Protein 5W7W (pdb70)

Foldseek 3Di:
DDFLQKWWAFPVHDDIQTDDAAKDFDWDDDRLPHDDPLTDSRQWIWHRDDNWIKIAGADPQFKWKAAQVGDATHTDDHGDIDTQDQNIWMARHRPGRIIGMHGDD/DDPFFKWWQWPVRDDIAGDDAAKDFDWDDDRLPHPDPLIDRRQWIWHDDDRWIKIAGADPQWKWKAAQPGDATHTDDHGDIDTADQNIWMASHRPDRIIGMHGD

B-factor: mean 17.72, std 8.3, range [7.43, 75.79]

Nearest PDB structures (foldseek):
  5w7x-assembly2_A  TM=9.895E-01  e=3.414E-18  Homo sapiens
  5e50-assembly2_B  TM=9.826E-01  e=3.601E-18  Homo sapiens
  1yjm-assembly2_B  TM=8.285E-01  e=3.889E-06  Mus musculus
  2brf-assembly1_A  TM=8.258E-01  e=7.774E-06  Homo sapiens
  6ccd-assembly1_A  TM=6.252E-01  e=4.651E-03  Mycobacterium tuberculosis H37Rv

Secondary structure (P-SEA, 3-state):
ccccbbbbbcccccbbbbbccccccccccccccccccccccccbbbbbcccbbbbbbcccbbbbbbcccccbbbbbcccbbbbbccccccccccccbbbbbbcc/cccccbbbbcccccbbbbbccccccccccccccccccccccccbbbbbcccbbbbbbcccbbbbbbcccccbbbbccccbbbbbcccbbbbcccccbbbbbbbcc

Solvent-accessible surface area: 11175 Å² total; per-residue (Å²): 136,141,67,14,16,12,33,0,49,19,109,131,45,50,120,139,25,62,5,25,66,30,109,33,78,4,5,93,24,138,80,24,59,4,130,21,119,127,0,15,88,160,0,0,22,1,29,11,51,65,62,15,1,25,0,45,1,59,65,128,55,52,0,19,37,26,38,46,159,95,112,125,25,83,89,26,152,90,93,46,36,26,30,3,75,76,20,2,3,0,0,1,27,86,112,94,40,19,9,92,0,43,74,52,152,104,78,109,63,17,9,38,0,62,16,124,132,65,29,121,142,22,82,19,59,119,32,112,32,62,3,5,68,22,137,88,26,61,4,113,28,165,137,0,20,98,144,0,0,24,2,28,18,52,51,22,22,1,26,0,40,2,45,65,127,52,57,0,23,43,29,24,72,137,90,110,114,17,65,102,24,147,89,92,51,30,27,31,4,86,72,31,1,4,0,0,1,22,86,102,60,65,22,7,64,1,52,61,89

Structure (mmCIF, N/CA/C/O backbone):
data_5W7W
#
_entry.id   5W7W
#
_cell.length_a   56.794
_cell.length_b   96.944
_cell.length_c   34.696
_cell.angle_alpha   90.00
_cell.angle_beta   90.00
_cell.angle_gamma   90.00
#
_symmetry.space_group_name_H-M   'P 21 21 2'
#
loop_
_entity.id
_entity.type
_entity.pdbx_description
1 polymer 'Aprataxin and PNK-like factor'
2 non-polymer 'FORMIC ACID'
3 non-polymer 'SODIUM ION'
4 water water
#
loop_
_atom_site.group_PDB
_atom_site.id
_atom_site.type_symbol
_atom_site.label_atom_id
_atom_site.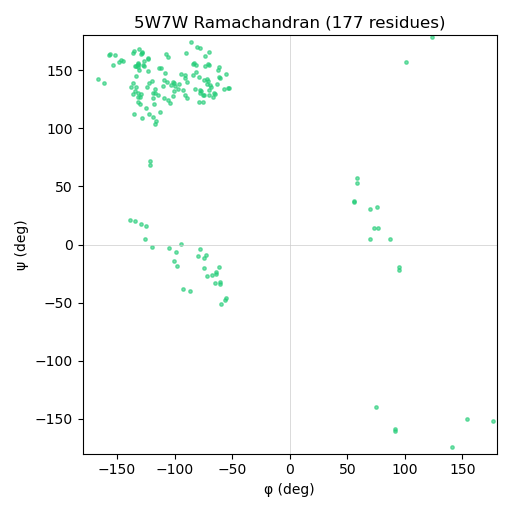label_alt_id
_atom_site.label_comp_id
_atom_site.label_asym_id
_atom_site.label_entity_id
_atom_site.label_seq_id
_atom_site.pdbx_PDB_ins_code
_atom_site.Cartn_x
_atom_site.Cartn_y
_atom_site.Cartn_z
_atom_site.occupancy
_atom_site.B_iso_or_equiv
_atom_site.auth_seq_id
_atom_site.auth_comp_id
_atom_site.auth_asym_id
_atom_site.auth_atom_id
_atom_site.pdbx_PDB_model_num
ATOM 1 N N . THR A 1 3 ? 7.867 107.604 82.184 1.00 43.14 0 THR T N 1
ATOM 2 C CA . THR A 1 3 ? 7.984 108.498 83.331 1.00 37.92 0 THR T CA 1
ATOM 3 C C . THR A 1 3 ? 6.609 109.013 83.755 1.00 24.40 0 THR T C 1
ATOM 4 O O . THR A 1 3 ? 5.582 108.572 83.231 1.00 24.65 0 THR T O 1
ATOM 7 N N . MET A 1 4 ? 6.579 109.943 84.704 1.00 20.45 1 MET T N 1
ATOM 8 C CA . MET A 1 4 ? 5.304 110.392 85.232 1.00 20.34 1 MET T CA 1
ATOM 9 C C . MET A 1 4 ? 4.707 111.501 84.372 1.00 22.86 1 MET T C 1
ATOM 10 O O . MET A 1 4 ? 5.314 111.990 83.415 1.00 20.69 1 MET T O 1
ATOM 24 N N . SER A 1 5 ? 3.487 111.885 84.723 1.00 19.22 2 SER T N 1
ATOM 25 C CA . SER A 1 5 ? 2.837 113.006 84.059 1.00 21.50 2 SER T CA 1
ATOM 26 C C . SER A 1 5 ? 3.597 114.290 84.341 1.00 20.97 2 SER T C 1
ATOM 27 O O . SER A 1 5 ? 3.910 114.606 85.492 1.00 19.99 2 SER T O 1
ATOM 35 N N . GLY A 1 6 ? 3.903 115.028 83.287 1.00 16.82 3 GLY T N 1
ATOM 36 C CA . GLY A 1 6 ? 4.456 116.355 83.410 1.00 17.02 3 GLY T CA 1
ATOM 37 C C . GLY A 1 6 ? 3.451 117.482 83.352 1.00 16.85 3 GLY T C 1
ATOM 38 O O . GLY A 1 6 ? 3.847 118.645 83.430 1.00 18.37 3 GLY T O 1
ATOM 42 N N . GLY A 1 7 ? 2.157 117.203 83.210 1.00 15.19 4 GLY T N 1
ATOM 43 C CA . GLY A 1 7 ? 1.180 118.271 83.235 1.00 15.15 4 GLY T CA 1
ATOM 44 C C . GLY A 1 7 ? 0.923 118.939 81.899 1.00 13.36 4 GLY T C 1
ATOM 45 O O . GLY A 1 7 ? 0.205 119.945 81.852 1.00 14.86 4 GLY T O 1
ATOM 49 N N . PHE A 1 8 ? 1.526 118.447 80.830 1.00 11.56 5 PHE T N 1
ATOM 50 C CA . PHE A 1 8 ? 1.339 118.997 79.497 1.00 11.38 5 PHE T CA 1
ATOM 51 C C . PHE A 1 8 ? 1.087 117.861 78.531 1.00 11.04 5 PHE T C 1
ATOM 52 O O . PHE A 1 8 ? 1.659 116.779 78.665 1.00 12.61 5 PHE T O 1
ATOM 69 N N . GLU A 1 9 ? 0.245 118.120 77.554 1.00 10.22 6 GLU T N 1
ATOM 70 C CA . GLU A 1 9 ? 0.049 117.220 76.431 1.00 10.08 6 GLU T CA 1
ATOM 71 C C . GLU A 1 9 ? 0.134 117.998 75.136 1.00 10.19 6 GLU T C 1
ATOM 72 O O . GLU A 1 9 ? -0.185 119.192 75.084 1.00 10.94 6 GLU T O 1
ATOM 84 N N . LEU A 1 10 ? 0.581 117.311 74.094 1.00 9.96 7 LEU T N 1
ATOM 85 C CA . LEU A 1 10 ? 0.651 117.850 72.745 1.00 10.70 7 LEU T CA 1
ATOM 86 C C . LEU A 1 10 ? -0.525 117.331 71.937 1.00 9.73 7 LEU T C 1
ATOM 87 O O . LEU A 1 10 ? -0.764 116.116 71.889 1.00 11.42 7 LEU T O 1
ATOM 103 N N . GLN A 1 11 ? -1.259 118.238 71.318 1.00 8.70 8 GLN T N 1
ATOM 104 C CA . GLN A 1 11 ? -2.438 117.886 70.537 1.00 9.32 8 GLN T CA 1
ATOM 105 C C . GLN A 1 11 ? -2.186 118.158 69.064 1.00 8.71 8 GLN T C 1
ATOM 106 O O . GLN A 1 11 ? -2.061 119.327 68.680 1.00 8.76 8 GLN T O 1
ATOM 120 N N . PRO A 1 12 ? -2.134 117.138 68.205 1.00 8.94 9 PRO T N 1
ATOM 121 C CA . PRO A 1 12 ? -1.856 117.397 66.789 1.00 8.75 9 PRO T CA 1
ATOM 122 C C . PRO A 1 12 ? -2.984 118.187 66.145 1.00 10.84 9 PRO T C 1
ATOM 123 O O . PRO A 1 12 ? -4.166 117.844 66.270 1.00 11.73 9 PRO T O 1
ATOM 134 N N . ARG A 1 13 ? -2.621 119.261 65.450 1.00 10.28 10 ARG T N 1
ATOM 135 C CA . ARG A 1 13 ? -3.625 120.125 64.847 1.00 10.67 10 ARG T CA 1
ATOM 136 C C . ARG A 1 13 ? -4.374 119.435 63.721 1.00 12.41 10 ARG T C 1
ATOM 137 O O . ARG A 1 13 ? -5.514 119.820 63.416 1.00 14.56 10 ARG T O 1
ATOM 158 N N . ASP A 1 14 ? -3.754 118.459 63.072 1.00 11.61 11 ASP T N 1
ATOM 159 C CA . ASP A 1 14 ? -4.405 117.699 62.009 1.00 11.22 11 ASP T CA 1
ATOM 160 C C . ASP A 1 14 ? -5.359 116.645 62.548 1.00 11.57 11 ASP T C 1
ATOM 161 O O . ASP A 1 14 ? -6.049 115.982 61.759 1.00 12.47 11 ASP T O 1
ATOM 170 N N . GLY A 1 15 ? -5.433 116.483 63.863 1.00 10.80 12 GLY T N 1
ATOM 171 C CA . GLY A 1 15 ? -6.234 115.460 64.492 1.00 10.30 12 GLY T CA 1
ATOM 172 C C . GLY A 1 15 ? -5.382 114.290 64.922 1.00 10.07 12 GLY T C 1
ATOM 173 O O . GLY A 1 15 ? -4.301 114.044 64.390 1.00 11.64 12 GLY T O 1
ATOM 177 N N . GLY A 1 16 ? -5.883 113.536 65.899 1.00 10.53 13 GLY T N 1
ATOM 178 C CA . GLY A 1 16 ? -5.248 112.321 66.339 1.00 11.82 13 GLY T CA 1
ATOM 179 C C . GLY A 1 16 ? -4.934 112.323 67.816 1.00 11.60 13 GLY T C 1
ATOM 180 O O . GLY A 1 16 ? -5.183 113.304 68.525 1.00 10.84 13 GLY T O 1
ATOM 184 N N . PRO A 1 17 ? -4.370 111.222 68.308 1.00 11.33 14 PRO T N 1
ATOM 185 C CA . PRO A 1 17 ? -4.138 111.105 69.750 1.00 12.55 14 PRO T CA 1
ATOM 186 C C . PRO A 1 17 ? -3.211 112.178 70.302 1.00 11.47 14 PRO T C 1
ATOM 187 O O . PRO A 1 17 ? -2.217 112.556 69.684 1.00 11.66 14 PRO T O 1
ATOM 198 N N . ARG A 1 18 ? -3.522 112.630 71.510 1.00 10.18 15 ARG T N 1
ATOM 199 C CA . ARG A 1 18 ? -2.634 113.533 72.222 1.00 9.66 15 ARG T CA 1
ATOM 200 C C . ARG A 1 18 ? -1.428 112.759 72.736 1.00 11.37 15 ARG T C 1
ATOM 201 O O . ARG A 1 18 ? -1.491 111.544 72.956 1.00 13.26 15 ARG T O 1
ATOM 222 N N . VAL A 1 19 ? -0.315 113.463 72.901 1.00 10.48 16 VAL T N 1
ATOM 223 C CA . VAL A 1 19 ? 0.935 112.867 73.368 1.00 11.32 16 VAL T CA 1
ATOM 224 C C . VAL A 1 19 ? 1.306 113.530 74.689 1.00 10.58 16 VAL T C 1
ATOM 225 O O . VAL A 1 19 ? 1.509 114.744 74.744 1.00 11.02 16 VAL T O 1
ATOM 238 N N . ALA A 1 20 ? 1.422 112.745 75.745 1.00 13.16 17 ALA T N 1
ATOM 239 C CA . ALA A 1 20 ? 1.766 113.292 77.044 1.00 11.82 17 ALA T CA 1
ATOM 240 C C . ALA A 1 20 ? 3.269 113.453 77.186 1.00 12.31 17 ALA T C 1
ATOM 241 O O . ALA A 1 20 ? 4.062 112.675 76.646 1.00 15.96 17 ALA T O 1
ATOM 248 N N . LEU A 1 21 ? 3.658 114.498 77.908 1.00 11.97 18 LEU T N 1
ATOM 249 C CA . LEU A 1 21 ? 5.059 114.769 78.204 1.00 12.70 18 LEU T CA 1
ATOM 250 C C . LEU A 1 21 ? 5.372 114.514 79.672 1.00 13.03 18 LEU T C 1
ATOM 251 O O . LEU A 1 21 ? 4.583 114.859 80.558 1.00 14.62 18 LEU T O 1
ATOM 267 N N . ALA A 1 22 ? 6.540 113.961 79.926 1.00 11.81 19 ALA T N 1
ATOM 268 C CA . ALA A 1 22 ? 7.041 113.760 81.279 1.00 13.15 19 ALA T CA 1
ATOM 269 C C . ALA A 1 22 ? 7.843 114.968 81.735 1.00 12.92 19 ALA T C 1
ATOM 270 O O . ALA A 1 22 ? 8.241 115.801 80.920 1.00 12.42 19 ALA T O 1
ATOM 277 N N . PRO A 1 23 ? 8.114 115.093 83.033 1.00 12.69 20 PRO T N 1
ATOM 278 C CA . PRO A 1 23 ? 9.003 116.164 83.496 1.00 11.47 20 PRO T CA 1
ATOM 279 C C . PRO A 1 23 ? 10.391 116.018 82.900 1.00 12.90 20 PRO T C 1
ATOM 280 O O . PRO A 1 23 ? 10.845 114.913 82.582 1.00 13.35 20 PRO T O 1
ATOM 291 N N . GLY A 1 24 ? 11.076 117.140 82.772 1.00 10.84 21 GLY T N 1
ATOM 292 C CA . GLY A 1 24 ? 12.435 117.153 82.269 1.00 11.11 21 GLY T CA 1
ATOM 293 C C . GLY A 1 24 ? 12.479 117.334 80.766 1.00 10.70 21 GLY T C 1
ATOM 294 O O . GLY A 1 24 ? 11.539 117.848 80.157 1.00 10.47 21 GLY T O 1
ATOM 298 N N . GLU A 1 25 ? 13.602 116.959 80.181 1.00 12.40 22 GLU T N 1
ATOM 299 C CA . GLU A 1 25 ? 13.828 117.126 78.754 1.00 11.84 22 GLU T CA 1
ATOM 300 C C . GLU A 1 25 ? 13.352 115.910 77.982 1.00 12.05 22 GLU T C 1
ATOM 301 O O . GLU A 1 25 ? 13.617 114.764 78.369 1.00 14.10 22 GLU T O 1
ATOM 313 N N . THR A 1 26 ? 12.733 116.169 76.835 1.00 11.09 23 THR T N 1
ATOM 314 C CA . THR A 1 26 ? 12.326 115.150 75.869 1.00 10.89 23 THR T CA 1
ATOM 315 C C . THR A 1 26 ? 12.794 115.606 74.497 1.00 11.86 23 THR T C 1
ATOM 316 O O . THR A 1 26 ? 12.418 116.689 74.049 1.00 10.67 23 THR T O 1
ATOM 327 N N . VAL A 1 27 ? 13.597 114.788 73.825 1.00 11.47 24 VAL T N 1
ATOM 328 C CA . VAL A 1 27 ? 14.001 115.067 72.452 1.00 11.59 24 VAL T CA 1
ATOM 329 C C . VAL A 1 27 ? 12.844 114.711 71.536 1.00 12.39 24 VAL T C 1
ATOM 330 O O . VAL A 1 27 ? 12.232 113.650 71.687 1.00 13.15 24 VAL T O 1
ATOM 343 N N . ILE A 1 28 ? 12.509 115.616 70.620 1.00 10.44 25 ILE T N 1
ATOM 344 C CA . ILE A 1 28 ? 11.452 115.361 69.654 1.00 10.67 25 ILE T CA 1
ATOM 345 C C . ILE A 1 28 ? 11.992 115.499 68.238 1.00 9.42 25 ILE T C 1
ATOM 346 O O . ILE A 1 28 ? 13.039 116.092 67.980 1.00 10.15 25 ILE T O 1
ATOM 362 N N . GLY A 1 29 ? 11.260 114.912 67.314 1.00 11.54 26 GLY T N 1
ATOM 363 C CA . GLY A 1 29 ? 11.652 114.810 65.932 1.00 11.35 26 GLY T CA 1
ATOM 364 C C . GLY A 1 29 ? 10.987 113.580 65.356 1.00 11.88 26 GLY T C 1
ATOM 365 O O . GLY A 1 29 ? 9.937 113.162 65.835 1.00 12.62 26 GLY T O 1
ATOM 369 N N A ARG A 1 30 ? 11.616 113.003 64.349 0.56 11.84 27 ARG T N 1
ATOM 370 N N B ARG A 1 30 ? 11.627 112.986 64.358 0.44 11.91 27 ARG T N 1
ATOM 371 C CA A ARG A 1 30 ? 11.067 111.763 63.826 0.56 11.86 27 ARG T CA 1
ATOM 372 C CA B ARG A 1 30 ? 11.087 111.756 63.787 0.44 11.64 27 ARG T CA 1
ATOM 373 C C A ARG A 1 30 ? 11.265 110.639 64.834 0.56 14.57 27 ARG T C 1
ATOM 374 C C B ARG A 1 30 ? 11.337 110.584 64.724 0.44 15.04 27 ARG T C 1
ATOM 375 O O A ARG A 1 30 ? 12.171 110.665 65.674 0.56 14.09 27 ARG T O 1
ATOM 376 O O B ARG A 1 30 ? 12.385 110.497 65.372 0.44 14.58 27 ARG T O 1
ATOM 417 N N . GLY A 1 31 ? 10.370 109.669 64.776 1.00 15.42 28 GLY T N 1
ATOM 418 C CA . GLY A 1 31 ? 10.419 108.551 65.683 1.00 15.40 28 GLY T CA 1
ATOM 419 C C . GLY A 1 31 ? 9.054 108.211 66.239 1.00 18.12 28 GLY T C 1
ATOM 420 O O . GLY A 1 31 ? 8.034 108.825 65.894 1.00 15.17 28 GLY T O 1
ATOM 425 N N . PRO A 1 32 ? 9.016 107.218 67.132 1.00 17.69 29 PRO T N 1
ATOM 426 C CA . PRO A 1 32 ? 7.723 106.695 67.599 1.00 18.71 29 PRO T CA 1
ATOM 427 C C . PRO A 1 32 ? 6.984 107.604 68.568 1.00 17.49 29 PRO T C 1
ATOM 428 O O . PRO A 1 32 ? 5.763 107.453 68.703 1.00 19.49 29 PRO T O 1
ATOM 439 N N . LEU A 1 33 ? 7.655 108.540 69.242 1.00 16.00 30 LEU T N 1
ATOM 440 C CA . LEU A 1 33 ? 6.962 109.356 70.234 1.00 15.22 30 LEU T CA 1
ATOM 441 C C . LEU A 1 33 ? 5.823 110.130 69.594 1.00 16.34 30 LEU T C 1
ATOM 442 O O . LEU A 1 33 ? 4.690 110.103 70.080 1.00 14.70 30 LEU T O 1
ATOM 458 N N . LEU A 1 34 ? 6.107 110.837 68.507 1.00 13.22 31 LEU T N 1
ATOM 459 C CA . LEU A 1 34 ? 5.097 111.601 67.797 1.00 11.79 31 LEU T CA 1
ATOM 460 C C . LEU A 1 34 ? 4.560 110.863 66.582 1.00 14.39 31 LEU T C 1
ATOM 461 O O . LEU A 1 34 ? 3.610 111.342 65.954 1.00 14.49 31 LEU T O 1
ATOM 477 N N . GLY A 1 35 ? 5.141 109.713 66.246 1.00 13.92 32 GLY T N 1
ATOM 478 C CA . GLY A 1 35 ? 4.677 108.954 65.101 1.00 16.80 32 GLY T CA 1
ATOM 479 C C . GLY A 1 35 ? 5.091 109.525 63.772 1.00 15.56 32 GLY T C 1
ATOM 480 O O . GLY A 1 35 ? 4.362 109.397 62.787 1.00 23.52 32 GLY T O 1
ATOM 484 N N . ILE A 1 36 ? 6.251 110.160 63.711 1.00 15.64 33 ILE T N 1
ATOM 485 C CA . ILE A 1 36 ? 6.716 110.838 62.514 1.00 14.37 33 ILE T CA 1
ATOM 486 C C . ILE A 1 36 ? 7.782 109.976 61.847 1.00 12.54 33 ILE T C 1
ATOM 487 O O . ILE A 1 36 ? 8.776 109.606 62.480 1.00 14.84 33 ILE T O 1
ATOM 503 N N A THR A 1 37 ? 7.578 109.678 60.566 0.23 16.57 34 THR T N 1
ATOM 504 N N B THR A 1 37 ? 7.573 109.633 60.577 0.77 16.34 34 THR T N 1
ATOM 505 C CA A THR A 1 37 ? 8.558 108.984 59.735 0.23 16.46 34 THR T CA 1
ATOM 506 C CA B THR A 1 37 ? 8.588 108.985 59.748 0.77 16.33 34 THR T CA 1
ATOM 507 C C A THR A 1 37 ? 8.707 109.840 58.484 0.23 17.41 34 THR T C 1
ATOM 508 C C B THR A 1 37 ? 8.686 109.877 58.523 0.77 17.36 34 THR T C 1
ATOM 509 O O A THR A 1 37 ? 7.876 109.769 57.574 0.23 19.71 34 THR T O 1
ATOM 510 O O B THR A 1 37 ? 7.788 109.883 57.677 0.77 18.34 34 THR T O 1
ATOM 531 N N . ASP A 1 38 ? 9.757 110.652 58.441 1.00 16.66 35 ASP T N 1
ATOM 532 C CA . ASP A 1 38 ? 9.831 111.721 57.455 1.00 15.35 35 ASP T CA 1
ATOM 533 C C . ASP A 1 38 ? 11.263 112.214 57.388 1.00 15.42 35 ASP T C 1
ATOM 534 O O . ASP A 1 38 ? 11.803 112.685 58.392 1.00 16.26 35 ASP T O 1
ATOM 544 N N . LYS A 1 39 ? 11.873 112.119 56.205 1.00 17.52 36 LYS T N 1
ATOM 545 C CA . LYS A 1 39 ? 13.244 112.559 56.022 1.00 17.28 36 LYS T CA 1
ATOM 546 C C . LYS A 1 39 ? 13.421 114.048 56.295 1.00 15.40 36 LYS T C 1
ATOM 547 O O . LYS A 1 39 ? 14.552 114.489 56.530 1.00 18.51 36 LYS T O 1
ATOM 554 N N . ARG A 1 40 ? 12.346 114.832 56.267 1.00 13.42 37 ARG T N 1
ATOM 555 C CA . ARG A 1 40 ? 12.435 116.273 56.470 1.00 12.75 37 ARG T CA 1
ATOM 556 C C . ARG A 1 40 ? 12.555 116.657 57.935 1.00 14.78 37 ARG T C 1
ATOM 557 O O . ARG A 1 40 ? 12.802 117.827 58.246 1.00 14.76 37 ARG T O 1
ATOM 578 N N . VAL A 1 41 ? 12.374 115.714 58.845 1.00 12.77 38 VAL T N 1
ATOM 579 C CA . VAL A 1 41 ? 12.411 115.980 60.274 1.00 11.59 38 VAL T CA 1
ATOM 580 C C . VAL A 1 41 ? 13.538 115.160 60.870 1.00 13.34 38 VAL T C 1
ATOM 581 O O . VAL A 1 41 ? 13.586 113.940 60.689 1.00 13.12 38 VAL T O 1
ATOM 594 N N . SER A 1 42 ? 14.438 115.825 61.587 1.00 13.04 39 SER T N 1
ATOM 595 C CA . SER A 1 42 ? 15.550 115.141 62.215 1.00 13.00 39 SER T CA 1
ATOM 596 C C . SER A 1 42 ? 15.058 114.280 63.375 1.00 11.68 39 SER T C 1
ATOM 597 O O . SER A 1 42 ? 14.039 114.570 64.005 1.00 10.86 39 SER T O 1
ATOM 605 N N . ARG A 1 43 ? 15.834 113.236 63.693 1.00 11.67 40 ARG T N 1
ATOM 606 C CA . ARG A 1 43 ? 15.621 112.519 64.940 1.00 12.48 40 ARG T CA 1
ATOM 607 C C . ARG A 1 43 ? 15.889 113.413 66.135 1.00 13.04 40 ARG T C 1
ATOM 608 O O . ARG A 1 43 ? 15.354 113.164 67.222 1.00 15.33 40 ARG T O 1
ATOM 618 N N . ARG A 1 44 ? 16.727 114.430 65.966 1.00 10.51 41 ARG T N 1
ATOM 619 C CA . ARG A 1 44 ? 17.072 115.378 67.027 1.00 12.00 41 ARG T CA 1
ATOM 620 C C . ARG A 1 44 ? 16.686 116.770 66.543 1.00 10.25 41 ARG T C 1
ATOM 621 O O . ARG A 1 44 ? 17.524 117.628 66.258 1.00 11.92 41 ARG T O 1
ATOM 642 N N . HIS A 1 45 ? 15.386 116.989 66.425 1.00 9.78 42 HIS T N 1
ATOM 643 C CA . HIS A 1 45 ? 14.877 118.228 65.845 1.00 9.29 42 HIS T CA 1
ATOM 644 C C . HIS A 1 45 ? 14.739 119.352 66.873 1.00 7.96 42 HIS T C 1
ATOM 645 O O . HIS A 1 45 ? 15.058 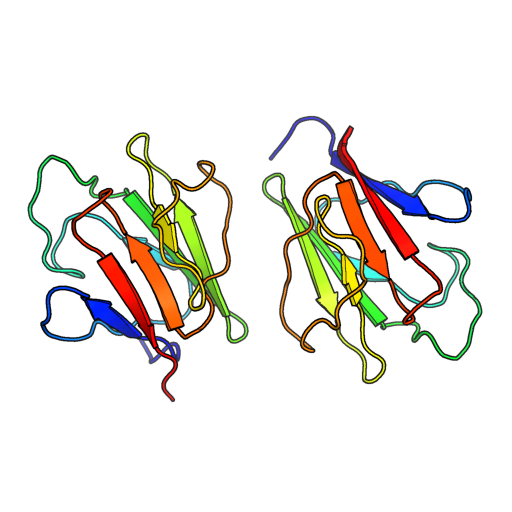120.517 66.589 1.00 9.99 42 HIS T O 1
ATOM 659 N N . ALA A 1 46 ? 14.282 119.007 68.074 1.00 9.24 43 ALA T N 1
ATOM 660 C CA . ALA A 1 46 ? 14.088 119.986 69.131 1.00 8.40 43 ALA T CA 1
ATOM 661 C C . ALA A 1 46 ? 14.124 119.273 70.469 1.00 8.73 43 ALA T C 1
ATOM 662 O O . ALA A 1 46 ? 14.003 118.051 70.539 1.00 9.69 43 ALA T O 1
ATOM 669 N N . ILE A 1 47 ? 14.309 120.054 71.526 1.00 9.39 44 ILE T N 1
ATOM 670 C CA . ILE A 1 47 ? 14.169 119.582 72.900 1.00 8.41 44 ILE T CA 1
ATOM 671 C C . ILE A 1 47 ? 12.981 120.298 73.522 1.00 8.77 44 ILE T C 1
ATOM 672 O O . ILE A 1 47 ? 12.897 121.529 73.467 1.00 9.52 44 ILE T O 1
ATOM 688 N N . LEU A 1 48 ? 12.066 119.537 74.110 1.00 8.76 45 LEU T N 1
ATOM 689 C CA . LEU A 1 48 ? 11.031 120.093 74.967 1.00 8.59 45 LEU T CA 1
ATOM 690 C C . LEU A 1 48 ? 11.451 119.878 76.406 1.00 9.43 45 LEU T C 1
ATOM 691 O O . LEU A 1 48 ? 11.985 118.816 76.743 1.00 12.34 45 LEU T O 1
ATOM 707 N N . GLU A 1 49 ? 11.235 120.875 77.257 1.00 8.70 46 GLU T N 1
ATOM 708 C CA . GLU A 1 49 ? 11.505 120.712 78.674 1.00 9.02 46 GLU T CA 1
ATOM 709 C C . GLU A 1 49 ? 10.299 121.144 79.485 1.00 8.61 46 GLU T C 1
ATOM 710 O O . GLU A 1 49 ? 9.802 122.260 79.312 1.00 9.80 46 GLU T O 1
ATOM 722 N N . VAL A 1 50 ? 9.875 120.266 80.399 1.00 9.19 47 VAL T N 1
ATOM 723 C CA . VAL A 1 50 ? 8.847 120.538 81.396 1.00 9.82 47 VAL T CA 1
ATOM 724 C C . VAL A 1 50 ? 9.554 120.748 82.731 1.00 9.63 47 VAL T C 1
ATOM 725 O O . VAL A 1 50 ? 10.270 119.856 83.214 1.00 9.86 47 VAL T O 1
ATOM 738 N N . ALA A 1 51 ? 9.348 121.914 83.335 1.00 9.09 48 ALA T N 1
ATOM 739 C CA . ALA A 1 51 ? 9.953 122.231 84.621 1.00 10.26 48 ALA T CA 1
ATOM 740 C C . ALA A 1 51 ? 9.195 123.384 85.240 1.00 10.31 48 ALA T C 1
ATOM 741 O O . ALA A 1 51 ? 8.827 124.340 84.556 1.00 9.60 48 ALA T O 1
ATOM 748 N N . GLY A 1 52 ? 8.960 123.293 86.542 1.00 11.19 49 GLY T N 1
ATOM 749 C CA . GLY A 1 52 ? 8.388 124.420 87.253 1.00 11.69 49 GLY T CA 1
ATOM 750 C C . GLY A 1 52 ? 7.078 124.903 86.672 1.00 11.77 49 GLY T C 1
ATOM 751 O O . GLY A 1 52 ? 6.814 126.112 86.653 1.00 12.33 49 GLY T O 1
ATOM 755 N N . GLY A 1 53 ? 6.244 123.991 86.187 1.00 10.45 50 GLY T N 1
ATOM 756 C CA . GLY A 1 53 ? 4.951 124.368 85.680 1.00 11.58 50 GLY T CA 1
ATOM 757 C C . GLY A 1 53 ? 4.956 125.009 84.317 1.00 9.75 50 GLY T C 1
ATOM 758 O O . GLY A 1 53 ? 3.941 125.575 83.913 1.00 12.32 50 GLY T O 1
ATOM 762 N N . GLN A 1 54 ? 6.068 124.914 83.590 1.00 9.20 51 GLN T N 1
ATOM 763 C CA . GLN A 1 54 ? 6.209 125.525 82.278 1.00 8.78 51 GLN T CA 1
ATOM 764 C C . GLN A 1 54 ? 6.818 124.545 81.300 1.00 8.44 51 GLN T C 1
ATOM 765 O O . GLN A 1 54 ? 7.540 123.616 81.673 1.00 9.03 51 GLN T O 1
ATOM 779 N N . LEU A 1 55 ? 6.496 124.779 80.031 1.00 8.25 52 LEU T N 1
ATOM 780 C CA . LEU A 1 55 ? 7.032 124.022 78.913 1.00 8.38 52 LEU T CA 1
ATOM 781 C C . LEU A 1 55 ? 7.797 124.978 78.009 1.00 8.38 52 LEU T C 1
ATOM 782 O O . LEU A 1 55 ? 7.270 126.036 77.662 1.00 8.81 52 LEU T O 1
ATOM 798 N N . ARG A 1 56 ? 9.030 124.616 77.638 1.00 8.15 53 ARG T N 1
ATOM 799 C CA . ARG A 1 56 ? 9.794 125.399 76.668 1.00 8.26 53 ARG T CA 1
ATOM 800 C C . ARG A 1 56 ? 10.383 124.475 75.616 1.00 8.10 53 ARG T C 1
ATOM 801 O O . ARG A 1 56 ? 10.582 123.279 75.848 1.00 9.12 53 ARG T O 1
ATOM 822 N N . ILE A 1 57 ? 10.639 125.048 74.439 1.00 8.40 54 ILE T N 1
ATOM 823 C CA . ILE A 1 57 ? 11.200 124.333 73.295 1.00 8.55 54 ILE T CA 1
ATOM 824 C C . ILE A 1 57 ? 12.498 125.006 72.877 1.00 8.34 54 ILE T C 1
ATOM 825 O O . ILE A 1 57 ? 12.594 126.235 72.841 1.00 9.03 54 ILE T O 1
ATOM 841 N N . LYS A 1 58 ? 13.494 124.185 72.551 1.00 8.11 55 LYS T N 1
ATOM 842 C CA . LYS A 1 58 ? 14.759 124.655 71.982 1.00 8.55 55 LYS T CA 1
ATOM 843 C C . LYS A 1 58 ? 14.966 123.970 70.640 1.00 9.48 55 LYS T C 1
ATOM 844 O O . LYS A 1 58 ? 15.147 122.736 70.603 1.00 9.56 55 LYS T O 1
ATOM 863 N N . PRO A 1 59 ? 14.921 124.697 69.523 1.00 8.69 56 PRO T N 1
ATOM 864 C CA . PRO A 1 59 ? 15.229 124.084 68.220 1.00 9.17 56 PRO T CA 1
ATOM 865 C C . PRO A 1 59 ? 16.712 123.755 68.142 1.00 7.95 56 PRO T C 1
ATOM 866 O O . PRO A 1 59 ? 17.553 124.618 68.408 1.00 9.17 56 PRO T O 1
ATOM 877 N N . ILE A 1 60 ? 17.043 122.508 67.782 1.00 8.91 57 ILE T N 1
ATOM 878 C CA . ILE A 1 60 ? 18.437 122.062 67.807 1.00 8.82 57 ILE T CA 1
ATOM 879 C C . ILE A 1 60 ? 18.923 121.499 66.469 1.00 10.20 57 ILE T C 1
ATOM 880 O O . ILE A 1 60 ? 19.985 120.882 66.415 1.00 10.26 57 ILE T O 1
ATOM 896 N N . HIS A 1 61 ? 18.212 121.759 65.380 1.00 9.06 58 HIS T N 1
ATOM 897 C CA . HIS A 1 61 ? 18.618 121.258 64.072 1.00 9.53 58 HIS T CA 1
ATOM 898 C C . HIS A 1 61 ? 18.654 122.401 63.073 1.00 10.18 58 HIS T C 1
ATOM 899 O O . HIS A 1 61 ? 18.120 123.484 63.299 1.00 10.07 58 HIS T O 1
ATOM 913 N N . THR A 1 62 ? 19.290 122.159 61.934 1.00 11.72 59 THR T N 1
ATOM 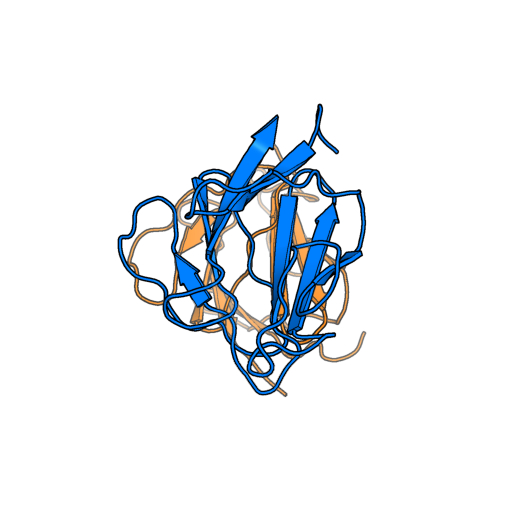914 C CA . THR A 1 62 ? 19.278 123.184 60.892 1.00 12.04 59 THR T CA 1
ATOM 915 C C . THR A 1 62 ? 17.876 123.435 60.340 1.00 10.39 59 THR T C 1
ATOM 916 O O . THR A 1 62 ? 17.549 124.576 60.003 1.00 11.85 59 THR T O 1
ATOM 927 N N . ASN A 1 63 ? 17.031 122.406 60.284 1.00 10.50 60 ASN T N 1
ATOM 928 C CA . ASN A 1 63 ? 15.639 122.614 59.912 1.00 12.32 60 ASN T CA 1
ATOM 929 C C . ASN A 1 63 ? 14.918 123.234 61.098 1.00 9.49 60 ASN T C 1
ATOM 930 O O . ASN A 1 63 ? 15.057 122.730 62.219 1.00 10.81 60 ASN T O 1
ATOM 941 N N . PRO A 1 64 ? 14.207 124.332 60.907 1.00 10.54 61 PRO T N 1
ATOM 942 C CA . PRO A 1 64 ? 13.712 125.114 62.045 1.00 10.18 61 PRO T CA 1
ATOM 943 C C . PRO A 1 64 ? 12.492 124.495 62.704 1.00 9.29 61 PRO T C 1
ATOM 944 O O . PRO A 1 64 ? 11.856 123.575 62.199 1.00 10.47 61 PRO T O 1
ATOM 955 N N . CYS A 1 65 ? 12.167 125.049 63.856 1.00 9.49 62 CYS T N 1
ATOM 956 C CA . CYS A 1 65 ? 10.861 124.884 64.472 1.00 9.01 62 CYS T CA 1
ATOM 957 C C . CYS A 1 65 ? 10.075 126.171 64.314 1.00 9.04 62 CYS T C 1
ATOM 958 O O . CYS A 1 65 ? 10.655 127.235 64.093 1.00 9.75 62 CYS T O 1
ATOM 966 N N . PHE A 1 66 ? 8.756 126.076 64.473 1.00 8.68 63 PHE T N 1
ATOM 967 C CA . PHE A 1 66 ? 7.871 127.216 64.302 1.00 8.79 63 PHE T CA 1
ATOM 968 C C . PHE A 1 66 ? 6.993 127.360 65.530 1.00 9.32 63 PHE T C 1
ATOM 969 O O . PHE A 1 66 ? 6.700 126.384 66.219 1.00 8.92 63 PHE T O 1
ATOM 986 N N . TYR A 1 67 ? 6.541 128.583 65.766 1.00 9.14 64 TYR T N 1
ATOM 987 C CA . TYR A 1 67 ? 5.776 128.952 66.943 1.00 9.48 64 TYR T CA 1
ATOM 988 C C . TYR A 1 67 ? 4.609 129.841 66.550 1.00 10.19 64 TYR T C 1
ATOM 989 O O . TYR A 1 67 ? 4.762 130.760 65.746 1.00 11.41 64 TYR T O 1
ATOM 1007 N N . GLN A 1 68 ? 3.457 129.608 67.171 1.00 9.32 65 GLN T N 1
ATOM 1008 C CA . GLN A 1 68 ? 2.274 130.447 67.006 1.00 9.82 65 GLN T CA 1
ATOM 1009 C C . GLN A 1 68 ? 1.667 130.698 68.379 1.00 10.28 65 GLN T C 1
ATOM 1010 O O . GLN A 1 68 ? 1.147 129.785 69.009 1.00 10.40 65 GLN T O 1
ATOM 1024 N N . SER A 1 69 ? 1.717 131.936 68.848 1.00 11.02 66 SER T N 1
ATOM 1025 C CA . SER A 1 69 ? 1.048 132.290 70.087 1.00 12.75 66 SER T CA 1
ATOM 1026 C C . SER A 1 69 ? -0.456 132.083 69.952 1.00 11.17 66 SER T C 1
ATOM 1027 O O . SER A 1 69 ? -1.035 132.223 68.871 1.00 13.22 66 SER T O 1
ATOM 1035 N N . SER A 1 70 ? -1.096 131.762 71.077 1.00 12.07 67 SER T N 1
ATOM 1036 C CA . SER A 1 70 ? -2.494 131.336 71.049 1.00 13.40 67 SER T CA 1
ATOM 1037 C C . SER A 1 70 ? -3.422 132.362 70.400 1.00 16.77 67 SER T C 1
ATOM 1038 O O . SER A 1 70 ? -4.386 131.980 69.736 1.00 18.12 67 SER T O 1
ATOM 1046 N N A GLU A 1 71 ? -3.157 133.659 70.571 0.49 15.34 68 GLU T N 1
ATOM 1047 N N B GLU A 1 71 ? -3.125 133.652 70.551 0.51 15.14 68 GLU T N 1
ATOM 1048 C CA A GLU A 1 71 ? -4.019 134.694 70.007 0.49 20.15 68 GLU T CA 1
ATOM 1049 C CA B GLU A 1 71 ? -3.978 134.717 70.043 0.51 20.34 68 GLU T CA 1
ATOM 1050 C C A GLU A 1 71 ? -3.418 135.341 68.767 0.49 19.21 68 GLU T C 1
ATOM 1051 C C B GLU A 1 71 ? -3.686 135.081 68.595 0.51 20.32 68 GLU T C 1
ATOM 1052 O O A GLU A 1 71 ? -3.723 136.501 68.460 0.49 19.40 68 GLU T O 1
ATOM 1053 O O B GLU A 1 71 ? -4.488 135.792 67.973 0.51 16.09 68 GLU T O 1
ATOM 1076 N N . LYS A 1 72 ? -2.566 134.617 68.049 1.00 15.76 69 LYS T N 1
ATOM 1077 C CA . LYS A 1 72 ? -2.102 135.010 66.726 1.00 15.79 69 LYS T CA 1
ATOM 1078 C C . LYS A 1 72 ? -2.476 133.925 65.720 1.00 15.94 69 LYS T C 1
ATOM 1079 O O . LYS A 1 72 ? -3.045 132.889 66.071 1.00 16.21 69 LYS T O 1
ATOM 1092 N N . SER A 1 73 ? -2.140 134.165 64.452 1.00 15.89 70 SE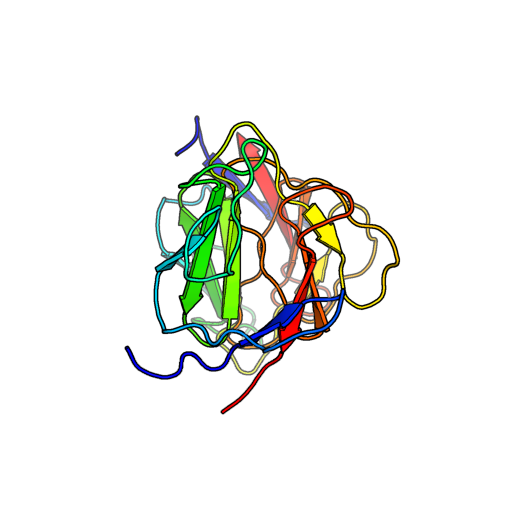R T N 1
ATOM 1093 C CA . SER A 1 73 ? -2.660 133.349 63.364 1.00 16.92 70 SER T CA 1
ATOM 1094 C C . SER A 1 73 ? -1.585 132.740 62.467 1.00 16.50 70 SER T C 1
ATOM 1095 O O . SER A 1 73 ? -1.934 132.118 61.456 1.00 22.18 70 SER T O 1
ATOM 1103 N N . GLN A 1 74 ? -0.304 132.900 62.787 1.00 14.34 71 GLN T N 1
ATOM 1104 C CA . GLN A 1 74 ? 0.770 132.581 61.850 1.00 15.02 71 GLN T CA 1
ATOM 1105 C C . GLN A 1 74 ? 1.869 131.832 62.588 1.00 13.48 71 GLN T C 1
ATOM 1106 O O . GLN A 1 74 ? 2.332 132.280 63.642 1.00 14.86 71 GLN T O 1
ATOM 1120 N N . LEU A 1 75 ? 2.293 130.698 62.037 1.00 13.68 72 LEU T N 1
ATOM 1121 C CA . LEU A 1 75 ? 3.477 129.998 62.534 1.00 12.56 72 LEU T CA 1
ATOM 1122 C C . LEU A 1 75 ? 4.736 130.745 62.086 1.00 12.92 72 LEU T C 1
ATOM 1123 O O . LEU A 1 75 ? 4.917 130.983 60.883 1.00 19.76 72 LEU T O 1
ATOM 1139 N N . LEU A 1 76 ? 5.574 131.161 63.034 1.00 11.82 73 LEU T N 1
ATOM 1140 C CA . LEU A 1 76 ? 6.794 131.934 62.780 1.00 14.17 73 LEU T CA 1
ATOM 1141 C C . LEU A 1 76 ? 7.996 131.052 63.059 1.00 11.02 73 LEU T C 1
ATOM 1142 O O . LEU A 1 76 ? 8.019 130.385 64.098 1.00 10.96 73 LEU T O 1
ATOM 1158 N N . PRO A 1 77 ? 9.036 131.048 62.226 1.00 9.05 74 PRO T N 1
ATOM 1159 C CA . PRO A 1 77 ? 10.212 130.240 62.563 1.00 9.20 74 PRO T CA 1
ATOM 1160 C C . PRO A 1 77 ? 10.940 130.815 63.768 1.00 9.95 74 PRO T C 1
ATOM 1161 O O . PRO A 1 77 ? 11.166 132.027 63.858 1.00 12.82 74 PRO T O 1
ATOM 1172 N N . LEU A 1 78 ? 11.318 129.940 64.685 1.00 9.83 75 LEU T N 1
ATOM 1173 C CA . LEU A 1 78 ? 12.018 130.319 65.902 1.00 10.10 75 LEU T CA 1
ATOM 1174 C C . LEU A 1 78 ? 13.512 130.517 65.671 1.00 10.21 75 LEU T C 1
ATOM 1175 O O . LEU A 1 78 ? 14.141 129.828 64.872 1.00 10.52 75 LEU T O 1
ATOM 1191 N N . LYS A 1 79 ? 14.091 131.430 66.438 1.00 10.21 76 LYS T N 1
ATOM 1192 C CA . LYS A 1 79 ? 15.537 131.613 66.412 1.00 12.10 76 LYS T CA 1
ATOM 1193 C C . LYS A 1 79 ? 16.216 130.309 66.872 1.00 10.95 76 LYS T C 1
ATOM 1194 O O . LYS A 1 79 ? 15.810 129.726 67.888 1.00 11.18 76 LYS T O 1
ATOM 1213 N N A PRO A 1 80 ? 17.224 129.815 66.157 0.60 10.20 77 PRO T N 1
ATOM 1214 N N B PRO A 1 80 ? 17.243 129.832 66.174 0.40 10.27 77 PRO T N 1
ATOM 1215 C CA A PRO A 1 80 ? 17.773 128.494 66.491 0.60 9.48 77 PRO T CA 1
ATOM 1216 C CA B PRO A 1 80 ? 17.783 128.503 66.490 0.40 9.44 77 PRO T CA 1
ATOM 1217 C C A PRO A 1 80 ? 18.518 128.443 67.821 0.60 10.17 77 PRO T C 1
ATOM 1218 C C B PRO A 1 80 ? 18.529 128.443 67.818 0.40 10.21 77 PRO T C 1
ATOM 1219 O O A PRO A 1 80 ? 19.199 129.387 68.232 0.60 9.30 77 PRO T O 1
ATOM 1220 O O B PRO A 1 80 ? 19.214 129.383 68.227 0.40 9.33 77 PRO T O 1
ATOM 1241 N N . ASN A 1 81 ? 18.400 127.299 68.486 1.00 8.85 78 ASN T N 1
ATOM 1242 C CA . ASN A 1 81 ? 19.225 126.934 69.632 1.00 9.04 78 ASN T CA 1
ATOM 1243 C C . ASN A 1 81 ? 19.014 127.812 70.847 1.00 9.19 78 ASN T C 1
ATOM 1244 O O . ASN A 1 81 ? 19.898 127.886 71.720 1.00 10.15 78 ASN T O 1
ATOM 1256 N N . LEU A 1 82 ? 17.870 128.472 70.914 1.00 8.85 79 LEU T N 1
ATOM 1257 C CA . LEU A 1 82 ? 17.423 129.246 72.062 1.00 9.22 79 LEU T CA 1
ATOM 1258 C C . LEU A 1 82 ? 16.069 128.712 72.504 1.00 9.25 79 LEU T C 1
ATOM 1259 O O . LEU A 1 82 ? 15.289 128.210 71.685 1.00 9.47 79 LEU T O 1
ATOM 1275 N N . TRP A 1 83 ? 15.793 128.812 73.799 1.00 8.52 80 TRP T N 1
ATOM 1276 C CA . TRP A 1 83 ? 14.513 128.379 74.341 1.00 8.99 80 TRP T CA 1
ATOM 1277 C C . TRP A 1 83 ? 13.414 129.409 74.098 1.00 9.21 80 TRP T C 1
ATOM 1278 O O . TRP A 1 83 ? 13.627 130.626 74.187 1.00 9.61 80 TRP T O 1
ATOM 1299 N N . CYS A 1 84 ? 12.219 128.887 73.857 1.00 8.64 81 CYS T N 1
ATOM 1300 C CA . CYS A 1 84 ? 10.985 129.652 73.767 1.00 8.94 81 CYS T CA 1
ATOM 1301 C C . CYS A 1 84 ? 9.931 128.971 74.629 1.00 8.09 81 CYS T C 1
ATOM 1302 O O . CYS A 1 84 ? 9.679 127.773 74.469 1.00 8.18 81 CYS T O 1
ATOM 1310 N N . TYR A 1 85 ? 9.306 129.722 75.525 1.00 8.07 82 TYR T N 1
ATOM 1311 C CA . TYR A 1 85 ? 8.204 129.189 76.318 1.00 8.73 82 TYR T CA 1
ATOM 1312 C C . TYR A 1 85 ? 6.957 128.985 75.471 1.00 9.47 82 TYR T C 1
ATOM 1313 O O . TYR A 1 85 ? 6.619 129.791 74.597 1.00 9.96 82 TYR T O 1
ATOM 1331 N N . LEU A 1 86 ? 6.271 127.883 75.747 1.00 9.59 83 LEU T N 1
ATOM 1332 C CA . LEU A 1 86 ? 5.028 127.514 75.077 1.00 9.92 83 LEU T CA 1
ATOM 1333 C C . LEU A 1 86 ? 3.941 127.513 76.137 1.00 9.66 83 LEU T C 1
ATOM 1334 O O . LEU A 1 86 ? 3.872 126.590 76.963 1.00 10.21 83 LEU T O 1
ATOM 1350 N N . ASN A 1 87 ? 3.097 128.520 76.102 1.00 10.13 84 ASN T N 1
ATOM 1351 C CA . ASN A 1 87 ? 2.000 128.598 77.050 1.00 11.26 84 ASN T CA 1
ATOM 1352 C C . ASN A 1 87 ? 0.851 127.709 76.582 1.00 10.47 84 ASN T C 1
ATOM 1353 O O . ASN A 1 87 ? 0.696 127.455 75.383 1.00 10.86 84 ASN T O 1
ATOM 1364 N N . PRO A 1 88 ? 0.019 127.241 77.504 1.00 12.15 85 PRO T N 1
ATOM 1365 C CA . PRO A 1 88 ? -1.155 126.479 77.087 1.00 11.20 85 PRO T CA 1
ATOM 1366 C C . PRO A 1 88 ? -1.964 127.275 76.073 1.00 12.26 85 PRO T C 1
ATOM 1367 O O . PRO A 1 88 ? -2.193 128.480 76.234 1.00 11.83 85 PRO T O 1
ATOM 1378 N N . GLY A 1 89 ? -2.372 126.597 74.999 1.00 9.95 86 GLY T N 1
ATOM 1379 C CA . GLY A 1 89 ? -3.047 127.207 73.886 1.00 11.31 86 GLY T CA 1
ATOM 1380 C C . GLY A 1 89 ? -2.153 127.615 72.732 1.00 10.78 86 GLY T C 1
ATOM 1381 O O . GLY A 1 89 ? -2.646 127.757 71.606 1.00 12.16 86 GLY T O 1
ATOM 1385 N N . ASP A 1 90 ? -0.858 127.813 72.980 1.00 9.47 87 ASP T N 1
ATOM 1386 C CA . ASP A 1 90 ? 0.082 128.099 71.912 1.00 9.66 87 ASP T CA 1
ATOM 1387 C C . ASP A 1 90 ? 0.276 126.839 71.064 1.00 8.76 87 ASP T C 1
ATOM 1388 O O . ASP A 1 90 ? -0.059 125.727 71.471 1.00 10.04 87 ASP T O 1
ATOM 1397 N N . SER A 1 91 ? 0.863 127.021 69.886 1.00 8.93 88 SER T N 1
ATOM 1398 C CA . SER A 1 91 ? 1.214 125.918 69.004 1.00 10.32 88 SER T CA 1
ATOM 1399 C C . SER A 1 91 ? 2.686 126.013 68.635 1.00 9.80 88 SER T C 1
ATOM 1400 O O . SER A 1 91 ? 3.265 127.097 68.608 1.00 9.80 88 SER T O 1
ATOM 1408 N N . PHE A 1 92 ? 3.274 124.862 68.325 1.00 8.57 89 PHE T N 1
ATOM 1409 C CA . PHE A 1 92 ? 4.571 124.829 67.662 1.00 9.34 89 PHE T CA 1
ATOM 1410 C C . PHE A 1 92 ? 4.494 123.787 66.559 1.00 8.56 89 PHE T C 1
ATOM 1411 O O . PHE A 1 92 ? 3.583 122.959 66.530 1.00 8.64 89 PHE T O 1
ATOM 1428 N N . SER A 1 93 ? 5.455 123.816 65.643 1.00 8.71 90 SER T N 1
ATOM 1429 C CA . SER A 1 93 ? 5.476 122.811 64.596 1.00 8.43 90 SER T CA 1
ATOM 1430 C C . SER A 1 93 ? 6.901 122.470 64.202 1.00 9.22 90 SER T C 1
ATOM 1431 O O . SER A 1 93 ? 7.845 123.246 64.399 1.00 8.81 90 SER T O 1
ATOM 1439 N N . LEU A 1 94 ? 7.030 121.287 63.613 1.00 7.90 91 LEU T N 1
ATOM 1440 C CA . LEU A 1 94 ? 8.327 120.801 63.166 1.00 9.11 91 LEU T CA 1
ATOM 1441 C C . LEU A 1 94 ? 8.568 121.031 61.679 1.00 10.67 91 LEU T C 1
ATOM 1442 O O . LEU A 1 94 ? 9.720 120.980 61.237 1.00 10.52 91 LEU T O 1
ATOM 1458 N N . LEU A 1 95 ? 7.523 121.270 60.895 1.00 8.90 92 LEU T N 1
ATOM 1459 C CA . LEU A 1 95 ? 7.628 121.803 59.540 1.00 9.71 92 LEU T CA 1
ATOM 1460 C C . LEU A 1 95 ? 6.696 123.003 59.479 1.00 8.82 92 LEU T C 1
ATOM 1461 O O . LEU A 1 95 ? 5.838 123.200 60.343 1.00 9.50 92 LEU T O 1
ATOM 1477 N N . VAL A 1 96 ? 6.843 123.832 58.451 1.00 8.95 93 VAL T N 1
ATOM 1478 C CA . VAL A 1 96 ? 6.095 125.084 58.434 1.00 10.45 93 VAL T CA 1
ATOM 1479 C C . VAL A 1 96 ? 4.597 124.833 58.450 1.00 10.43 93 VAL T C 1
ATOM 1480 O O . VAL A 1 96 ? 3.845 125.636 59.011 1.00 12.77 93 VAL T O 1
ATOM 1493 N N . ASP A 1 97 ? 4.142 123.751 57.820 1.00 10.50 94 ASP T N 1
ATOM 1494 C CA . ASP A 1 97 ? 2.720 123.502 57.604 1.00 11.26 94 ASP T CA 1
ATOM 1495 C C . ASP A 1 97 ? 2.328 122.070 57.931 1.00 13.88 94 ASP T C 1
ATOM 1496 O O . ASP A 1 97 ? 1.294 121.594 57.457 1.00 15.96 94 ASP T O 1
ATOM 1505 N N . LYS A 1 98 ? 3.132 121.370 58.722 1.00 10.92 95 LYS T N 1
ATOM 1506 C CA . LYS A 1 98 ? 2.877 119.974 59.038 1.00 10.10 95 LYS T CA 1
ATOM 1507 C C . LYS A 1 98 ? 3.514 119.675 60.388 1.00 8.64 95 LYS T C 1
ATOM 1508 O O . LYS A 1 98 ? 4.471 120.344 60.795 1.00 10.28 95 LYS T O 1
ATOM 1527 N N . TYR A 1 99 ? 2.985 118.667 61.083 1.00 9.31 96 TYR T N 1
ATOM 1528 C CA . TYR A 1 99 ? 3.466 118.307 62.413 1.00 9.09 96 TYR T CA 1
ATOM 1529 C C . TYR A 1 99 ? 3.353 119.491 63.381 1.00 9.49 96 TYR T C 1
ATOM 1530 O O . TYR A 1 99 ? 4.325 119.907 64.029 1.00 8.83 96 TYR T O 1
ATOM 1548 N N . ILE A 1 100 ? 2.149 120.043 63.443 1.00 8.89 97 ILE T N 1
ATOM 1549 C CA . ILE A 1 100 ? 1.778 121.178 64.275 1.00 8.45 97 ILE T CA 1
ATOM 1550 C C . ILE A 1 100 ? 1.072 120.620 65.504 1.00 8.89 97 ILE T C 1
ATOM 1551 O O . ILE A 1 100 ? 0.217 119.725 65.396 1.00 9.83 97 ILE T O 1
ATOM 1567 N N . PHE A 1 101 ? 1.408 121.151 66.677 1.00 8.55 98 PHE T N 1
ATOM 1568 C CA . PHE A 1 101 ? 0.838 120.714 67.942 1.00 8.76 98 PHE T CA 1
ATOM 1569 C C . PHE A 1 101 ? 0.428 121.898 68.787 1.00 9.12 98 PHE T C 1
ATOM 1570 O O . PHE A 1 101 ? 1.187 122.847 68.934 1.00 9.80 98 PHE T O 1
ATOM 1587 N N . ARG A 1 102 ? -0.762 121.812 69.369 1.00 8.92 99 ARG T N 1
ATOM 1588 C CA . ARG A 1 102 ? -1.221 122.745 70.378 1.00 8.89 99 ARG T CA 1
ATOM 1589 C C . ARG A 1 102 ? -0.833 122.211 71.749 1.00 8.13 99 ARG T C 1
ATOM 1590 O O . ARG A 1 102 ? -0.880 121.006 71.998 1.00 9.26 99 ARG T O 1
ATOM 1611 N N . ILE A 1 103 ? -0.468 123.116 72.639 1.00 9.29 100 ILE T N 1
ATOM 1612 C CA . ILE A 1 103 ? -0.114 122.773 74.014 1.00 8.96 100 ILE T CA 1
ATOM 1613 C C . ILE A 1 103 ? -1.360 122.804 74.886 1.00 9.54 100 ILE T C 1
ATOM 1614 O O . ILE A 1 103 ? -2.056 123.822 74.946 1.00 10.34 100 ILE T O 1
ATOM 1630 N N . LEU A 1 104 ? -1.609 121.715 75.591 1.00 9.03 101 LEU T N 1
ATOM 1631 C CA . LEU A 1 104 ? -2.673 121.650 76.579 1.00 9.44 101 LEU T CA 1
ATOM 1632 C C . LEU A 1 104 ? -2.092 121.381 77.962 1.00 9.81 101 LEU T C 1
ATOM 1633 O O . LEU A 1 104 ? -1.197 120.553 78.117 1.00 11.13 101 LEU T O 1
ATOM 1649 N N A SER A 1 105 ? -2.621 122.086 78.959 0.42 12.04 102 SER T N 1
ATOM 1650 N N B SER A 1 105 ? -2.610 122.079 78.969 0.58 11.96 102 SER T N 1
ATOM 1651 C CA A SER A 1 105 ? -2.323 121.808 80.356 0.42 13.29 102 SER T CA 1
ATOM 1652 C CA B SER A 1 105 ? -2.264 121.794 80.355 0.58 13.79 102 SER T CA 1
ATOM 1653 C C A SER A 1 105 ? -3.264 120.732 80.882 0.42 15.52 102 SER T C 1
ATOM 1654 C C B SER A 1 105 ? -3.250 120.802 80.959 0.58 15.20 102 SER T C 1
ATOM 1655 O O A SER A 1 105 ? -4.458 120.727 80.571 0.42 16.62 102 SER T O 1
ATOM 1656 O O B SER A 1 105 ? -4.467 120.939 80.790 0.58 21.14 102 SER T O 1
ATOM 1671 N N . ILE A 1 106 ? -2.710 119.807 81.661 1.00 16.65 103 ILE T N 1
ATOM 1672 C CA . ILE A 1 106 ? -3.486 118.746 82.307 1.00 22.14 103 ILE T CA 1
ATOM 1673 C C . ILE A 1 106 ? -3.034 118.619 83.758 1.00 25.82 103 ILE T C 1
ATOM 1674 O O . ILE A 1 106 ? -1.968 119.130 84.124 1.00 29.70 103 ILE T O 1
ATOM 1691 N N . PRO A 1 107 ? -3.785 117.921 84.615 1.00 37.51 104 PRO T N 1
ATOM 1692 C CA . PRO A 1 107 ? -3.171 117.451 85.863 1.00 41.43 104 PRO T CA 1
ATOM 1693 C C . PRO A 1 107 ? -2.112 116.375 85.597 1.00 27.23 104 PRO T C 1
ATOM 1704 N N . THR B 1 3 ? 26.802 128.924 75.257 1.00 16.61 0 THR A N 1
ATOM 1705 C CA . THR B 1 3 ? 27.081 130.235 75.830 1.00 15.96 0 THR A CA 1
ATOM 1706 C C . THR B 1 3 ? 27.092 131.292 74.750 1.00 16.13 0 THR A C 1
ATOM 1707 O O . THR B 1 3 ? 26.508 131.109 73.671 1.00 18.13 0 THR A O 1
ATOM 1708 N N . MET B 1 4 ? 27.755 132.404 75.058 1.00 18.43 1 MET A N 1
ATOM 1709 C CA . MET B 1 4 ? 27.790 133.578 74.200 1.00 18.20 1 MET A CA 1
ATOM 1710 C C . MET B 1 4 ? 29.099 134.313 74.457 1.00 16.23 1 MET A C 1
ATOM 1711 O O . MET B 1 4 ? 29.765 134.106 75.477 1.00 18.12 1 MET A O 1
ATOM 1725 N N . SER B 1 5 ? 29.457 135.193 73.525 1.00 18.09 2 SER A N 1
ATOM 1726 C CA . SER B 1 5 ? 30.504 136.167 73.785 1.00 19.45 2 SER A CA 1
ATOM 1727 C C . SER B 1 5 ? 29.928 137.287 74.641 1.00 20.84 2 SER A C 1
ATOM 1728 O O . SER B 1 5 ? 28.850 137.815 74.348 1.00 25.62 2 SER A O 1
ATOM 1736 N N . GLY B 1 6 ? 30.625 137.620 75.719 1.00 20.65 3 GLY A N 1
ATOM 1737 C CA . GLY B 1 6 ? 30.157 138.700 76.577 1.00 23.61 3 GLY A CA 1
ATOM 1738 C C . GLY B 1 6 ? 28.968 138.269 77.416 1.00 26.03 3 GLY A C 1
ATOM 1739 O O . GLY B 1 6 ? 28.912 137.150 77.938 1.00 23.37 3 GLY A O 1
ATOM 1743 N N . GLY B 1 7 ? 28.002 139.174 77.557 1.00 21.04 4 GLY A N 1
ATOM 1744 C CA . GLY B 1 7 ? 26.809 138.866 78.326 1.00 18.04 4 GLY A CA 1
ATOM 1745 C C . GLY B 1 7 ? 25.873 140.046 78.432 1.00 17.66 4 GLY A C 1
ATOM 1746 O O . GLY B 1 7 ? 25.854 140.910 77.555 1.00 20.02 4 GLY A O 1
ATOM 1750 N N . PHE B 1 8 ? 25.106 140.101 79.518 1.00 10.93 5 PHE A N 1
ATOM 1751 C CA . PHE B 1 8 ? 23.987 141.009 79.668 1.00 9.93 5 PHE A CA 1
ATOM 1752 C C . PHE B 1 8 ? 24.279 142.060 80.725 1.00 10.61 5 PHE A C 1
ATOM 1753 O O . PHE B 1 8 ? 25.000 141.817 81.692 1.00 10.25 5 PHE A O 1
ATOM 1770 N N . GLU B 1 9 ? 23.656 143.222 80.557 1.00 11.40 6 GLU A N 1
ATOM 1771 C CA . GLU B 1 9 ? 23.632 144.247 81.589 1.00 10.66 6 GLU A CA 1
ATOM 1772 C C . GLU B 1 9 ? 22.214 144.755 81.789 1.00 10.83 6 GLU A C 1
ATOM 1773 O O . GLU B 1 9 ? 21.383 144.738 80.865 1.00 12.69 6 GLU A O 1
ATOM 1785 N N . LEU B 1 10 ? 21.972 145.253 82.996 1.00 10.96 7 LEU A N 1
ATOM 1786 C CA . LEU B 1 10 ? 20.814 146.087 83.301 1.00 11.11 7 LEU A CA 1
ATOM 1787 C C . LEU B 1 10 ? 21.184 147.547 83.144 1.00 11.25 7 LEU A C 1
ATOM 1788 O O . LEU B 1 10 ? 22.213 147.984 83.670 1.00 12.89 7 LEU A O 1
ATOM 1804 N N . GLN B 1 11 ? 20.324 148.296 82.462 1.00 11.35 8 GLN A N 1
ATOM 1805 C CA . GLN B 1 11 ? 20.463 149.747 82.292 1.00 11.78 8 GLN A CA 1
ATOM 1806 C C . GLN B 1 11 ? 19.263 150.399 82.961 1.00 12.15 8 GLN A C 1
ATOM 1807 O O . GLN B 1 11 ? 18.145 150.352 82.419 1.00 11.82 8 GLN A O 1
ATOM 1821 N N . PRO B 1 12 ? 19.419 150.988 84.138 1.00 12.51 9 PRO A N 1
ATOM 1822 C CA . PRO B 1 12 ? 18.282 151.673 84.772 1.00 12.31 9 PRO A CA 1
ATOM 1823 C C . PRO B 1 12 ? 17.719 152.760 83.864 1.00 12.93 9 PRO A C 1
ATOM 1824 O O . PRO B 1 12 ? 18.457 153.580 83.313 1.00 13.49 9 PRO A O 1
ATOM 1835 N N . ARG B 1 13 ? 16.397 152.784 83.731 1.00 13.11 10 ARG A N 1
ATOM 1836 C CA . ARG B 1 13 ? 15.755 153.798 82.900 1.00 15.91 10 ARG A CA 1
ATOM 1837 C C . ARG B 1 13 ? 16.011 155.210 83.411 1.00 17.77 10 ARG A C 1
ATOM 1838 O O . ARG B 1 13 ? 16.008 156.157 82.609 1.00 23.74 10 ARG A O 1
ATOM 1859 N N A ASP B 1 14 ? 16.206 155.402 84.711 0.47 18.72 11 ASP A N 1
ATOM 1860 N N B ASP B 1 14 ? 16.293 155.358 84.716 0.53 18.12 11 ASP A N 1
ATOM 1861 C CA A ASP B 1 14 ? 16.457 156.767 85.164 0.47 26.74 11 ASP A CA 1
ATOM 1862 C CA B ASP B 1 14 ? 16.567 156.647 85.354 0.53 24.53 11 ASP A CA 1
ATOM 1863 C C A ASP B 1 14 ? 17.767 157.310 84.600 0.47 21.24 11 ASP A C 1
ATOM 1864 C C B ASP B 1 14 ? 18.005 157.131 85.154 0.53 25.32 11 ASP A C 1
ATOM 1865 O O A ASP B 1 14 ? 17.888 158.519 84.362 0.47 16.07 11 ASP A O 1
ATOM 1866 O O B ASP B 1 14 ? 18.419 158.101 85.810 0.53 19.03 11 ASP A O 1
ATOM 1883 N N A GLY B 1 15 ? 18.741 156.439 84.352 0.47 17.52 12 GLY A N 1
ATOM 1884 N N B GLY B 1 15 ? 18.764 156.487 84.268 0.53 16.51 12 GLY A N 1
ATOM 1885 C CA A GLY B 1 15 ? 20.070 156.851 83.935 0.47 18.38 12 GLY A CA 1
ATOM 1886 C CA B GLY B 1 15 ? 20.109 156.913 83.947 0.53 18.58 12 GLY A CA 1
ATOM 1887 C C A GLY B 1 15 ? 21.174 156.448 84.890 0.47 19.60 12 GLY A C 1
ATOM 1888 C C B GLY B 1 15 ? 21.196 156.465 84.903 0.53 19.79 12 GLY A C 1
ATOM 1889 O O A GLY B 1 15 ? 22.338 156.803 84.651 0.47 23.13 12 GLY A O 1
ATOM 1890 O O B GLY B 1 15 ? 22.366 156.799 84.673 0.53 23.00 12 GLY A O 1
ATOM 1897 N N . GLY B 1 16 ? 20.865 155.733 85.967 1.00 19.07 13 GLY A N 1
ATOM 1898 C CA . GLY B 1 16 ? 21.860 155.334 86.924 1.00 18.53 13 GLY A CA 1
ATOM 1899 C C . GLY B 1 16 ? 22.812 154.259 86.394 1.00 16.95 13 GLY A C 1
ATOM 1900 O O . GLY B 1 16 ? 22.749 153.842 85.231 1.00 18.48 13 GLY A O 1
ATOM 1904 N N . PRO B 1 17 ? 23.739 153.842 87.247 1.00 17.18 14 PRO A N 1
ATOM 1905 C CA . PRO B 1 17 ? 24.802 152.942 86.790 1.00 16.14 14 PRO A CA 1
ATOM 1906 C C . PRO B 1 17 ? 24.292 151.602 86.284 1.00 14.80 14 PRO A C 1
ATOM 1907 O O . PRO B 1 17 ? 23.344 151.018 86.813 1.00 14.23 14 PRO A O 1
ATOM 1918 N N A ARG B 1 18 ? 24.961 151.099 85.266 0.45 14.52 15 ARG A N 1
ATOM 1919 N N B ARG B 1 18 ? 24.967 151.109 85.253 0.55 14.62 15 ARG A N 1
ATOM 1920 C CA A ARG B 1 18 ? 24.602 149.795 84.751 0.45 12.61 15 ARG A CA 1
ATOM 1921 C CA B ARG B 1 18 ? 24.687 149.798 84.691 0.55 12.49 15 ARG A CA 1
ATOM 1922 C C A ARG B 1 18 ? 25.146 148.700 85.658 0.45 12.32 15 ARG A C 1
ATOM 1923 C C B ARG B 1 18 ? 25.166 148.699 85.644 0.55 12.17 15 ARG A C 1
ATOM 1924 O O A ARG B 1 18 ? 26.051 148.909 86.472 0.45 12.87 15 ARG A O 1
ATOM 1925 O O B ARG B 1 18 ? 26.047 148.906 86.486 0.55 12.72 15 ARG A O 1
ATOM 1966 N N . VAL B 1 19 ? 24.551 147.521 85.524 1.00 11.30 16 VAL A N 1
ATOM 1967 C CA . VAL B 1 19 ? 24.891 146.349 86.327 1.00 1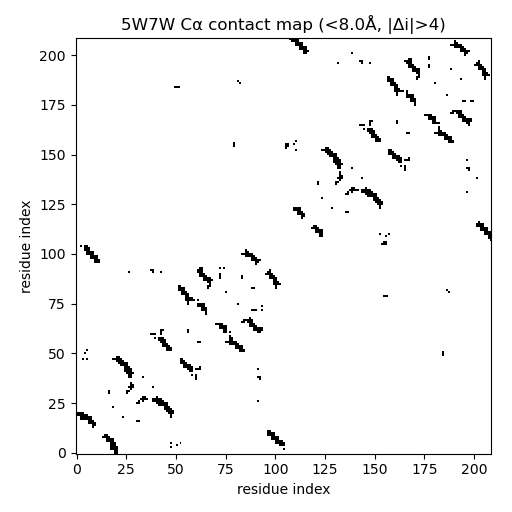2.28 16 VAL A CA 1
ATOM 1968 C C . VAL B 1 19 ? 25.146 145.180 85.384 1.00 11.80 16 VAL A C 1
ATOM 1969 O O . VAL B 1 19 ? 24.253 144.779 84.620 1.00 12.43 16 VAL A O 1
ATOM 1983 N N . ALA B 1 20 ? 26.344 144.615 85.448 1.00 11.31 17 ALA A N 1
ATOM 1984 C CA . ALA B 1 20 ? 26.677 143.445 84.649 1.00 12.07 17 ALA A CA 1
ATOM 1985 C C . ALA B 1 20 ? 26.157 142.202 85.357 1.00 11.39 17 ALA A C 1
ATOM 1986 O O . ALA B 1 20 ? 26.349 142.043 86.562 1.00 12.90 17 ALA A O 1
ATOM 1993 N N . LEU B 1 21 ? 25.499 141.320 84.612 1.00 11.60 18 LEU A N 1
ATOM 1994 C CA . LEU B 1 21 ? 24.895 140.124 85.194 1.00 9.43 18 LEU A CA 1
ATOM 1995 C C . LEU B 1 21 ? 25.816 138.928 85.041 1.00 11.22 18 LEU A C 1
ATOM 1996 O O . LEU B 1 21 ? 26.359 138.674 83.957 1.00 12.49 18 LEU A O 1
ATOM 2012 N N . ALA B 1 22 ? 25.971 138.189 86.130 1.00 12.33 19 ALA A N 1
ATOM 2013 C CA . ALA B 1 22 ? 26.796 137.001 86.140 1.00 13.84 19 ALA A CA 1
ATOM 2014 C C . ALA B 1 22 ? 26.033 135.787 85.617 1.00 14.25 19 ALA A C 1
ATOM 2015 O O . ALA B 1 22 ? 24.811 135.726 85.695 1.00 11.61 19 ALA A O 1
ATOM 2022 N N . PRO B 1 23 ? 26.741 134.780 85.116 1.00 13.12 20 PRO A N 1
ATOM 2023 C CA . PRO B 1 23 ? 26.096 133.499 84.818 1.00 12.98 20 PRO A CA 1
ATOM 2024 C C . PRO B 1 23 ? 25.385 132.945 86.042 1.00 11.59 20 PRO A C 1
ATOM 2025 O O . PRO B 1 23 ? 25.831 133.110 87.180 1.00 13.09 20 PRO A O 1
ATOM 2036 N N . GLY B 1 24 ? 24.279 132.250 85.797 1.00 10.27 21 GLY A N 1
ATOM 2037 C CA . GLY B 1 24 ? 23.526 131.644 86.877 1.00 12.02 21 GLY A CA 1
ATOM 2038 C C . GLY B 1 24 ? 22.449 132.570 87.400 1.00 11.07 21 GLY A C 1
ATOM 2039 O O . GLY B 1 24 ? 22.017 133.495 86.715 1.00 10.56 21 GLY A O 1
ATOM 2043 N N . GLU B 1 25 ? 22.010 132.318 88.625 1.00 11.58 22 GLU A N 1
ATOM 2044 C CA . GLU B 1 25 ? 20.898 133.047 89.221 1.00 11.83 22 GLU A CA 1
ATOM 2045 C C . GLU B 1 25 ? 21.395 134.191 90.090 1.00 11.45 22 GLU A C 1
ATOM 2046 O O . GLU B 1 25 ? 22.346 134.027 90.869 1.00 14.30 22 GLU A O 1
ATOM 2058 N N . THR B 1 26 ? 20.711 135.327 89.980 1.00 11.11 23 THR A N 1
ATOM 2059 C CA . THR B 1 26 ? 20.921 136.504 90.818 1.00 11.28 23 THR A CA 1
ATOM 2060 C C . THR B 1 26 ? 19.564 136.939 91.343 1.00 11.46 23 THR A C 1
ATOM 2061 O O . THR B 1 26 ? 18.659 137.257 90.556 1.00 11.48 23 THR A O 1
ATOM 2072 N N . VAL B 1 27 ? 19.414 136.966 92.658 1.00 11.35 24 VAL A N 1
ATOM 2073 C CA . VAL B 1 27 ? 18.212 137.501 93.286 1.00 12.05 24 VAL A CA 1
ATOM 2074 C C . VAL B 1 27 ? 18.292 139.015 93.255 1.00 11.75 24 VAL A C 1
ATOM 2075 O O . VAL B 1 27 ? 19.322 139.595 93.619 1.00 14.47 24 VAL A O 1
ATOM 2088 N N . ILE B 1 28 ? 17.212 139.658 92.841 1.00 11.35 25 ILE A N 1
ATOM 2089 C CA . ILE B 1 28 ? 17.148 141.110 92.778 1.00 12.37 25 ILE A CA 1
ATOM 2090 C C . ILE B 1 28 ? 15.972 141.617 93.607 1.00 12.46 25 ILE A C 1
ATOM 2091 O O . ILE B 1 28 ? 15.004 140.907 93.889 1.00 11.70 25 ILE A O 1
ATOM 2107 N N . GLY B 1 29 ? 16.067 142.882 93.971 1.00 14.56 26 GLY A N 1
ATOM 2108 C CA . GLY B 1 29 ? 15.078 143.570 94.778 1.00 14.12 26 GLY A CA 1
ATOM 2109 C C . GLY B 1 29 ? 15.743 144.716 95.518 1.00 14.40 26 GLY A C 1
ATOM 2110 O O . GLY B 1 29 ? 16.727 145.280 95.045 1.00 15.33 26 GLY A O 1
ATOM 2114 N N . ARG B 1 30 ? 15.183 145.001 96.689 1.00 16.05 27 ARG A N 1
ATOM 2115 C CA . ARG B 1 30 ? 15.719 146.020 97.580 1.00 16.43 27 ARG A CA 1
ATOM 2116 C C . ARG B 1 30 ? 17.116 145.623 98.031 1.00 19.53 27 ARG A C 1
ATOM 2117 O O . ARG B 1 30 ? 17.375 144.456 98.335 1.00 21.06 27 ARG A O 1
ATOM 2138 N N . GLY B 1 31 ? 18.026 146.591 98.057 1.00 18.32 28 GLY A N 1
ATOM 2139 C CA . GLY B 1 31 ? 19.370 146.323 98.500 1.00 21.01 28 GLY A CA 1
ATOM 2140 C C . GLY B 1 31 ? 20.423 147.047 97.698 1.00 20.88 28 GLY A C 1
ATOM 2141 O O . GLY B 1 31 ? 20.129 147.846 96.800 1.00 21.13 28 GLY A O 1
ATOM 2145 N N . PRO B 1 32 ? 21.689 146.738 97.992 1.00 22.28 29 PRO A N 1
ATOM 2146 C CA . PRO B 1 32 ? 22.787 147.497 97.379 1.00 23.86 29 PRO A CA 1
ATOM 2147 C C . PRO B 1 32 ? 23.008 147.212 95.901 1.00 19.89 29 PRO A C 1
ATOM 2148 O O . PRO B 1 32 ? 23.496 148.097 95.192 1.00 26.11 29 PRO A O 1
ATOM 2159 N N . LEU B 1 33 ? 22.666 146.020 95.406 1.00 22.23 30 LEU A N 1
ATOM 2160 C CA . LEU B 1 33 ? 22.994 145.682 94.023 1.00 18.24 30 LEU A CA 1
ATOM 2161 C C . LEU B 1 33 ? 22.419 146.711 93.062 1.00 20.62 30 LEU A C 1
ATOM 2162 O O . LEU B 1 33 ? 23.112 147.200 92.162 1.00 22.55 30 LEU A O 1
ATOM 2178 N N . LEU B 1 34 ? 21.149 147.056 93.245 1.00 17.34 31 LEU A N 1
ATOM 2179 C CA . LEU B 1 34 ? 20.464 148.004 92.383 1.00 18.19 31 LEU A CA 1
ATOM 2180 C C . LEU B 1 34 ? 20.274 149.366 93.034 1.00 17.97 31 LEU A C 1
ATOM 2181 O O . LEU B 1 34 ? 19.723 150.269 92.399 1.00 20.30 31 LEU A O 1
ATOM 2197 N N . GLY B 1 35 ? 20.683 149.523 94.292 1.00 20.67 32 GLY A N 1
ATOM 2198 C CA . GLY B 1 35 ? 20.530 150.787 94.989 1.00 19.94 32 GLY A CA 1
ATOM 2199 C C . GLY B 1 35 ? 19.102 151.148 95.329 1.00 23.55 32 GLY A C 1
ATOM 2200 O O . GLY B 1 35 ? 18.768 152.332 95.386 1.00 28.38 32 GLY A O 1
ATOM 2204 N N . ILE B 1 36 ? 18.246 150.161 95.561 1.00 19.84 33 ILE A N 1
ATOM 2205 C CA . ILE B 1 36 ? 16.830 150.389 95.823 1.00 17.86 33 ILE A CA 1
ATOM 2206 C C . ILE B 1 36 ? 16.618 150.302 97.320 1.00 17.77 33 ILE A C 1
ATOM 2207 O O . ILE B 1 36 ? 17.085 149.353 97.957 1.00 19.55 33 ILE A O 1
ATOM 2223 N N . THR B 1 37 ? 15.911 151.289 97.883 1.00 20.70 34 THR A N 1
ATOM 2224 C CA . THR B 1 37 ? 15.565 151.305 99.302 1.00 20.67 34 THR A CA 1
ATOM 2225 C C . THR B 1 37 ? 14.065 151.312 99.548 1.00 19.59 34 THR A C 1
ATOM 2226 O O . THR B 1 37 ? 13.637 151.287 100.709 1.00 27.36 34 THR A O 1
ATOM 2237 N N . ASP B 1 38 ? 13.261 151.343 98.498 1.00 18.43 35 ASP A N 1
ATOM 2238 C CA . ASP B 1 38 ? 11.816 151.439 98.627 1.00 20.68 35 ASP A CA 1
ATOM 2239 C C . ASP B 1 38 ? 11.262 150.170 99.259 1.00 19.61 35 ASP A C 1
ATOM 2240 O O . ASP B 1 38 ? 11.514 149.062 98.771 1.00 22.07 35 ASP A O 1
ATOM 2249 N N . LYS B 1 39 ? 10.489 150.328 100.334 1.00 18.49 36 LYS A N 1
ATOM 2250 C CA . LYS B 1 39 ? 9.962 149.180 101.051 1.00 22.82 36 LYS A CA 1
ATOM 2251 C C . LYS B 1 39 ? 8.857 148.461 100.292 1.00 23.19 36 LYS A C 1
ATOM 2252 O O . LYS B 1 39 ? 8.485 147.359 100.702 1.00 24.94 36 LYS A O 1
ATOM 2271 N N . ARG B 1 40 ? 8.358 149.025 99.185 1.00 18.84 37 ARG A N 1
ATOM 2272 C CA . ARG B 1 40 ? 7.415 148.299 98.338 1.00 24.66 37 ARG A CA 1
ATOM 2273 C C . ARG B 1 40 ? 8.096 147.220 97.509 1.00 23.06 37 ARG A C 1
ATOM 2274 O O . ARG B 1 40 ? 7.400 146.391 96.908 1.00 26.35 37 ARG A O 1
ATOM 2295 N N . VAL B 1 41 ? 9.426 147.218 97.459 1.00 19.45 38 VAL A N 1
ATOM 2296 C CA . VAL B 1 41 ? 10.205 146.220 96.734 1.00 18.78 38 VAL A CA 1
ATOM 2297 C C . VAL B 1 41 ? 10.822 145.279 97.762 1.00 19.71 38 VAL A C 1
ATOM 2298 O O . VAL B 1 41 ? 11.527 145.720 98.676 1.00 18.18 38 VAL A O 1
ATOM 2311 N N . SER B 1 42 ? 10.570 143.981 97.615 1.00 18.26 39 SER A N 1
ATOM 2312 C CA . SER B 1 42 ? 11.141 142.994 98.522 1.00 18.68 39 SER A CA 1
ATOM 2313 C C . SER B 1 42 ? 12.645 142.853 98.298 1.00 16.84 39 SER A C 1
ATOM 2314 O O . SER B 1 42 ? 13.163 143.129 97.220 1.00 14.96 39 SER A O 1
ATOM 2322 N N . ARG B 1 43 ? 13.361 142.406 99.331 1.00 15.15 40 ARG A N 1
ATOM 2323 C CA . ARG B 1 43 ? 14.734 141.973 99.116 1.00 15.84 40 ARG A CA 1
ATOM 2324 C C . ARG B 1 43 ? 14.795 140.758 98.196 1.00 12.36 40 ARG A C 1
ATOM 2325 O O . ARG B 1 43 ? 15.822 140.534 97.550 1.00 16.40 40 ARG A O 1
ATOM 2335 N N . ARG B 1 44 ? 13.718 139.988 98.122 1.00 13.33 41 ARG A N 1
ATOM 2336 C CA . ARG B 1 44 ? 13.620 138.807 97.260 1.00 12.27 41 ARG A CA 1
ATOM 2337 C C . ARG B 1 44 ? 12.447 139.023 96.321 1.00 11.10 41 ARG A C 1
ATOM 2338 O O . ARG B 1 44 ? 11.401 138.406 96.434 1.00 12.90 41 ARG A O 1
ATOM 2359 N N . HIS B 1 45 ? 12.639 139.934 95.369 1.00 11.19 42 HIS A N 1
ATOM 2360 C CA . HIS B 1 45 ? 11.545 140.356 94.504 1.00 10.40 42 HIS A CA 1
ATOM 2361 C C . HIS B 1 45 ? 11.478 139.537 93.224 1.00 10.11 42 HIS A C 1
ATOM 2362 O O . HIS B 1 45 ? 10.387 139.196 92.754 1.00 10.36 42 HIS A O 1
ATOM 2376 N N . ALA B 1 46 ? 12.639 139.198 92.672 1.00 10.02 43 ALA A N 1
ATOM 2377 C CA . ALA B 1 46 ? 12.693 138.432 91.438 1.00 10.19 43 ALA A CA 1
ATOM 2378 C C . ALA B 1 46 ? 14.025 137.710 91.371 1.00 9.64 43 ALA A C 1
ATOM 2379 O O . ALA B 1 46 ? 14.982 138.046 92.078 1.00 10.37 43 ALA A O 1
ATOM 2386 N N . ILE B 1 47 ? 14.094 136.727 90.481 1.00 10.15 44 ILE A N 1
ATOM 2387 C CA . ILE B 1 47 ? 15.341 136.049 90.150 1.00 8.90 44 ILE A CA 1
ATOM 2388 C C . ILE B 1 47 ? 15.642 136.307 88.685 1.00 9.41 44 ILE A C 1
ATOM 2389 O O . ILE B 1 47 ? 14.771 136.125 87.828 1.00 10.00 44 ILE A O 1
ATOM 2405 N N . LEU B 1 48 ? 16.866 136.731 88.398 1.00 9.54 45 LEU A N 1
ATOM 2406 C CA . LEU B 1 48 ? 17.386 136.767 87.038 1.00 9.59 45 LEU A CA 1
ATOM 2407 C C . LEU B 1 48 ? 18.302 135.579 86.833 1.00 10.09 45 LEU A C 1
ATOM 2408 O O . LEU B 1 48 ? 19.078 135.235 87.729 1.00 12.20 45 LEU A O 1
ATOM 2424 N N . GLU B 1 49 ? 18.231 134.955 85.659 1.00 9.45 46 GLU A N 1
ATOM 2425 C CA . GLU B 1 49 ? 19.131 133.858 85.339 1.00 8.94 46 GLU A CA 1
ATOM 2426 C C . GLU B 1 49 ? 19.725 134.067 83.969 1.00 8.99 46 GLU A C 1
ATOM 2427 O O . GLU B 1 49 ? 19.001 134.314 83.006 1.00 9.63 46 GLU A O 1
ATOM 2439 N N . VAL B 1 50 ? 21.051 133.952 83.896 1.00 10.30 47 VAL A N 1
ATOM 2440 C CA . VAL B 1 50 ? 21.793 133.978 82.645 1.00 9.83 47 VAL A CA 1
ATOM 2441 C C . VAL B 1 50 ? 22.329 132.576 82.377 1.00 10.87 47 VAL A C 1
ATOM 2442 O O . VAL B 1 50 ? 23.045 132.009 83.206 1.00 10.87 47 VAL A O 1
ATOM 2455 N N . ALA B 1 51 ? 22.026 132.042 81.198 1.00 10.08 48 ALA A N 1
ATOM 2456 C CA . ALA B 1 51 ? 22.482 130.714 80.814 1.00 10.58 48 ALA A CA 1
ATOM 2457 C C . ALA B 1 51 ? 22.255 130.558 79.321 1.00 10.69 48 ALA A C 1
ATOM 2458 O O . ALA B 1 51 ? 21.261 131.050 78.778 1.00 10.31 48 ALA A O 1
ATOM 2465 N N . GLY B 1 52 ? 23.194 129.895 78.655 1.00 11.04 49 GLY A N 1
ATOM 2466 C CA . GLY B 1 52 ? 23.001 129.538 77.252 1.00 12.32 49 GLY A CA 1
ATOM 2467 C C . GLY B 1 52 ? 22.696 130.724 76.362 1.00 10.84 49 GLY A C 1
ATOM 2468 O O . GLY B 1 52 ? 21.913 130.621 75.411 1.00 10.61 49 GLY A O 1
ATOM 2472 N N . GLY B 1 53 ? 23.322 131.863 76.628 1.00 11.10 50 GLY A N 1
ATOM 2473 C CA . GLY B 1 53 ? 23.094 133.022 75.798 1.00 11.15 50 GLY A CA 1
ATOM 2474 C C . GLY B 1 53 ? 21.746 133.700 75.969 1.00 9.85 50 GLY A C 1
ATOM 2475 O O . GLY B 1 53 ? 21.375 134.520 75.128 1.00 11.37 50 GLY A O 1
ATOM 2479 N N . GLN B 1 54 ? 21.012 133.381 77.039 1.00 9.52 51 GLN A N 1
ATOM 2480 C CA . GLN B 1 54 ? 19.716 133.983 77.305 1.00 8.81 51 GLN A CA 1
ATOM 2481 C C . GLN B 1 54 ? 19.622 134.450 78.744 1.00 8.66 51 GLN A C 1
ATOM 2482 O O . GLN B 1 54 ? 20.262 133.910 79.649 1.00 9.89 51 GLN A O 1
ATOM 2496 N N . LEU B 1 55 ? 18.790 135.463 78.923 1.00 9.10 52 LEU A N 1
ATOM 2497 C CA . LEU B 1 55 ? 18.435 136.014 80.222 1.00 8.42 52 LEU A CA 1
ATOM 2498 C C . LEU B 1 55 ? 16.940 135.816 80.444 1.00 8.07 52 LEU A C 1
ATOM 2499 O O . LEU B 1 55 ? 16.141 136.131 79.559 1.00 8.74 52 LEU A O 1
ATOM 2515 N N . ARG B 1 56 ? 16.568 135.345 81.629 1.00 8.29 53 ARG A N 1
ATOM 2516 C CA . ARG B 1 56 ? 15.165 135.237 82.004 1.00 8.94 53 ARG A CA 1
ATOM 2517 C C . ARG B 1 56 ? 14.971 135.777 83.411 1.00 8.13 53 ARG A C 1
ATOM 2518 O O . ARG B 1 56 ? 15.889 135.781 84.237 1.00 8.86 53 ARG A O 1
ATOM 2539 N N . ILE B 1 57 ? 13.754 136.243 83.672 1.00 7.97 54 ILE A N 1
ATOM 2540 C CA . ILE B 1 57 ? 13.339 136.746 84.981 1.00 9.28 54 ILE A CA 1
ATOM 2541 C C . ILE B 1 57 ? 12.182 135.912 85.504 1.00 8.93 54 ILE A C 1
ATOM 2542 O O . ILE B 1 57 ? 11.275 135.556 84.740 1.00 9.32 54 ILE A O 1
ATOM 2558 N N . LYS B 1 58 ? 12.187 135.642 86.810 1.00 8.66 55 LYS A N 1
ATOM 2559 C CA . LYS B 1 58 ? 11.071 134.991 87.486 1.00 9.41 55 LYS A CA 1
ATOM 2560 C C . LYS B 1 58 ? 10.622 135.875 88.646 1.00 10.00 55 LYS A C 1
ATOM 2561 O O . LYS B 1 58 ? 11.395 136.078 89.600 1.00 9.86 55 LYS A O 1
ATOM 2580 N N . PRO B 1 59 ? 9.387 136.377 88.651 1.00 9.87 56 PRO A N 1
ATOM 2581 C CA . PRO B 1 59 ? 8.882 137.095 89.835 1.00 10.81 56 PRO A CA 1
ATOM 2582 C C . PRO B 1 59 ? 8.662 136.122 90.985 1.00 10.34 56 PRO A C 1
ATOM 2583 O O . PRO B 1 59 ? 8.064 135.066 90.792 1.00 10.45 56 PRO A O 1
ATOM 2594 N N . ILE B 1 60 ? 9.134 136.482 92.184 1.00 10.24 57 ILE A N 1
ATOM 2595 C CA . ILE B 1 60 ? 9.042 135.570 93.329 1.00 10.51 57 ILE A CA 1
ATOM 2596 C C . ILE B 1 60 ? 8.442 136.190 94.585 1.00 10.94 57 ILE A C 1
ATOM 2597 O O . ILE B 1 60 ? 8.562 135.617 95.675 1.00 11.84 57 ILE A O 1
ATOM 2613 N N . HIS B 1 61 ? 7.747 137.315 94.453 1.00 11.10 58 HIS A N 1
ATOM 2614 C CA . HIS B 1 61 ? 7.145 137.979 95.596 1.00 13.25 58 HIS A CA 1
ATOM 2615 C C . HIS B 1 61 ? 5.678 138.282 95.325 1.00 12.38 58 HIS A C 1
ATOM 2616 O O . HIS B 1 61 ? 5.194 138.259 94.193 1.00 12.45 58 HIS A O 1
ATOM 2630 N N . THR B 1 62 ? 4.968 138.576 96.420 1.00 15.82 59 THR A N 1
ATOM 2631 C CA . THR B 1 62 ? 3.584 139.029 96.338 1.00 16.94 59 THR A CA 1
ATOM 2632 C C . THR B 1 62 ? 3.459 140.251 95.435 1.00 14.60 59 THR A C 1
ATOM 2633 O O . THR B 1 62 ? 2.565 140.325 94.581 1.00 14.80 59 THR A O 1
ATOM 2644 N N . ASN B 1 63 ? 4.342 141.204 95.610 1.00 14.58 60 ASN A N 1
ATOM 2645 C CA . ASN B 1 63 ? 4.355 142.398 94.767 1.00 14.37 60 ASN A CA 1
ATOM 2646 C C . ASN B 1 63 ? 4.916 142.041 93.396 1.00 12.10 60 ASN A C 1
ATOM 2647 O O . ASN B 1 63 ? 5.985 141.438 93.319 1.00 13.62 60 ASN A O 1
ATOM 2658 N N . PRO B 1 64 ? 4.231 142.377 92.310 1.00 12.30 61 PRO A N 1
ATOM 2659 C CA . PRO B 1 64 ? 4.575 141.802 91.010 1.00 12.52 61 PRO A CA 1
ATOM 2660 C C . PRO B 1 64 ? 5.762 142.484 90.340 1.00 12.43 61 PRO A C 1
ATOM 2661 O O . PRO B 1 64 ? 6.273 143.526 90.766 1.00 13.47 61 PRO A O 1
ATOM 2672 N N . CYS B 1 65 ? 6.206 141.840 89.265 1.00 11.65 62 CYS A N 1
ATOM 2673 C CA . CYS B 1 65 ? 7.100 142.448 88.296 1.00 10.54 62 CYS A CA 1
ATOM 2674 C C . CYS B 1 65 ? 6.326 142.746 87.020 1.00 10.45 62 CYS A C 1
ATOM 2675 O O . CYS B 1 65 ? 5.270 142.171 86.763 1.00 10.46 62 CYS A O 1
ATOM 2683 N N . PHE B 1 66 ? 6.910 143.592 86.179 1.00 10.48 63 PHE A N 1
ATOM 2684 C CA . PHE B 1 66 ? 6.301 144.005 84.924 1.00 10.41 63 PHE A CA 1
ATOM 2685 C C . PHE B 1 66 ? 7.316 143.875 83.796 1.00 9.84 63 PHE A C 1
ATOM 2686 O O . PHE B 1 66 ? 8.534 143.915 84.023 1.00 11.78 63 PHE A O 1
ATOM 2703 N N . TYR B 1 67 ? 6.803 143.736 82.571 1.00 10.88 64 TYR A N 1
ATOM 2704 C CA . TYR B 1 67 ? 7.621 143.458 81.391 1.00 9.58 64 TYR A CA 1
ATOM 2705 C C . TYR B 1 67 ? 7.156 144.305 80.213 1.00 13.06 64 TYR A C 1
ATOM 2706 O O . TYR B 1 67 ? 5.956 144.414 79.941 1.00 13.24 64 TYR A O 1
ATOM 2724 N N . GLN B 1 68 ? 8.117 144.883 79.499 1.00 11.60 65 GLN A N 1
ATOM 2725 C CA . GLN B 1 68 ? 7.846 145.662 78.296 1.00 12.82 65 GLN A CA 1
ATOM 2726 C C . GLN B 1 68 ? 8.736 145.128 77.181 1.00 13.00 65 GLN A C 1
ATOM 2727 O O . GLN B 1 68 ? 9.950 145.363 77.178 1.00 12.97 65 GLN A O 1
ATOM 2741 N N . SER B 1 69 ? 8.142 144.450 76.211 1.00 13.72 66 SER A N 1
ATOM 2742 C CA . SER B 1 69 ? 8.899 144.000 75.057 1.00 13.68 66 SER A CA 1
ATOM 2743 C C . SER B 1 69 ? 9.432 145.210 74.291 1.00 14.18 66 SER A C 1
ATOM 2744 O O . SER B 1 69 ? 8.827 146.288 74.288 1.00 14.79 66 SER A O 1
ATOM 2752 N N A SER B 1 70 ? 10.574 145.018 73.626 0.50 15.02 67 SER A N 1
ATOM 2753 N N B SER B 1 70 ? 10.575 145.017 73.630 0.50 14.99 67 SER A N 1
ATOM 2754 C CA A SER B 1 70 ? 11.272 146.124 72.977 0.50 18.29 67 SER A CA 1
ATOM 2755 C CA B SER B 1 70 ? 11.264 146.121 72.969 0.50 18.28 67 SER A CA 1
ATOM 2756 C C A SER B 1 70 ? 10.384 146.878 71.995 0.50 22.24 67 SER A C 1
ATOM 2757 C C B SER B 1 70 ? 10.333 146.893 72.046 0.50 22.35 67 SER A C 1
ATOM 2758 O O A SER B 1 70 ? 10.545 148.095 71.825 0.50 24.09 67 SER A O 1
ATOM 2759 O O B SER B 1 70 ? 10.404 148.128 71.969 0.50 24.96 67 SER A O 1
ATOM 2774 N N . GLU B 1 71 ? 9.459 146.183 71.336 1.00 17.09 68 GLU A N 1
ATOM 2775 C CA . GLU B 1 71 ? 8.579 146.808 70.351 1.00 23.89 68 GLU A CA 1
ATOM 2776 C C . GLU B 1 71 ? 7.321 147.423 70.952 1.00 24.61 68 GLU A C 1
ATOM 2777 O O . GLU B 1 71 ? 6.567 148.087 70.230 1.00 23.97 68 GLU A O 1
ATOM 2790 N N . LYS B 1 72 ? 7.073 147.235 72.238 1.00 20.18 69 LYS A N 1
ATOM 2791 C CA . LYS B 1 72 ? 5.876 147.751 72.885 1.00 17.29 69 LYS A CA 1
ATOM 2792 C C . LYS B 1 72 ? 6.192 149.003 73.693 1.00 16.25 69 LYS A C 1
ATOM 2793 O O . LYS B 1 72 ? 7.344 149.402 73.858 1.00 17.51 69 LYS A O 1
ATOM 2803 N N A SER B 1 73 ? 5.129 149.619 74.212 0.50 16.17 70 SER A N 1
ATOM 2804 N N B SER B 1 73 ? 5.140 149.633 74.204 0.50 16.19 70 SER A N 1
ATOM 2805 C CA A SER B 1 73 ? 5.219 150.902 74.896 0.50 16.68 70 SER A CA 1
ATOM 2806 C CA B SER B 1 73 ? 5.287 150.889 74.919 0.50 16.71 70 SER A CA 1
ATOM 2807 C C A SER B 1 73 ? 4.643 150.875 76.308 0.50 17.80 70 SER A C 1
ATOM 2808 C C B SER B 1 73 ? 4.786 150.845 76.356 0.50 17.77 70 SER A C 1
ATOM 2809 O O A SER B 1 73 ? 4.535 151.934 76.937 0.50 21.44 70 SER A O 1
ATOM 2810 O O B SER B 1 73 ? 4.907 151.855 77.058 0.50 19.68 70 SER A O 1
ATOM 2825 N N . GLN B 1 74 ? 4.265 149.707 76.822 1.00 16.48 71 GLN A N 1
ATOM 2826 C CA . GLN B 1 74 ? 3.610 149.592 78.117 1.00 17.67 71 GLN A CA 1
ATOM 2827 C C . GLN B 1 74 ? 4.216 148.438 78.913 1.00 13.44 71 GLN A C 1
ATOM 2828 O O . GLN B 1 74 ? 4.488 147.365 78.362 1.00 16.21 71 GLN A O 1
ATOM 2843 N N . LEU B 1 75 ? 4.402 148.653 80.213 1.00 13.11 72 LEU A N 1
ATOM 2844 C CA . LEU B 1 75 ? 4.807 147.593 81.134 1.00 13.04 72 LEU A CA 1
ATOM 2845 C C . LEU B 1 75 ? 3.607 146.723 81.504 1.00 14.64 72 LEU A C 1
ATOM 2846 O O . LEU B 1 75 ? 2.597 147.223 82.014 1.00 16.79 72 LEU A O 1
ATOM 2862 N N . LEU B 1 76 ? 3.702 145.423 81.243 1.00 14.30 73 LEU A N 1
ATOM 2863 C CA . LEU B 1 76 ? 2.610 144.500 81.529 1.00 13.13 73 LEU A CA 1
ATOM 2864 C C . LEU B 1 76 ? 2.942 143.596 82.711 1.00 13.41 73 LEU A C 1
ATOM 2865 O O . LEU B 1 76 ? 4.107 143.223 82.916 1.00 13.18 73 LEU A O 1
ATOM 2872 N N . PRO B 1 77 ? 1.955 143.196 83.504 1.00 12.53 74 PRO A N 1
ATOM 2873 C CA . PRO B 1 77 ? 2.255 142.356 84.670 1.00 13.76 74 PRO A CA 1
ATOM 2874 C C . PRO B 1 77 ? 2.708 140.966 84.261 1.00 13.77 74 PRO A C 1
ATOM 2875 O O . PRO B 1 77 ? 2.150 140.353 83.354 1.00 16.94 74 PRO A O 1
ATOM 2886 N N . LEU B 1 78 ? 3.745 140.482 84.939 1.00 11.49 75 LEU A N 1
ATOM 2887 C CA . LEU B 1 78 ? 4.230 139.120 84.753 1.00 10.59 75 LEU A CA 1
ATOM 2888 C C . LEU B 1 78 ? 3.548 138.182 85.732 1.00 12.64 75 LEU A C 1
ATOM 2889 O O . LEU B 1 78 ? 3.271 138.548 86.874 1.00 13.30 75 LEU A O 1
ATOM 2905 N N . LYS B 1 79 ? 3.310 136.952 85.290 1.00 12.40 76 LYS A N 1
ATOM 2906 C CA . LYS B 1 79 ? 2.692 135.983 86.186 1.00 15.37 76 LYS A CA 1
ATOM 2907 C C . LYS B 1 79 ? 3.682 135.539 87.262 1.00 13.61 76 LYS A C 1
ATOM 2908 O O . LYS B 1 79 ? 4.861 135.290 86.976 1.00 13.19 76 LYS A O 1
ATOM 2927 N N . PRO B 1 80 ? 3.244 135.411 88.506 1.00 12.41 77 PRO A N 1
ATOM 2928 C CA . PRO B 1 80 ? 4.153 134.981 89.569 1.00 12.57 77 PRO A CA 1
ATOM 2929 C C . PRO B 1 80 ? 4.715 133.587 89.313 1.00 11.59 77 PRO A C 1
ATOM 2930 O O . PRO B 1 80 ? 4.036 132.710 88.785 1.00 11.95 77 PRO A O 1
ATOM 2941 N N . ASN B 1 81 ? 5.974 133.395 89.690 1.00 10.18 78 ASN A N 1
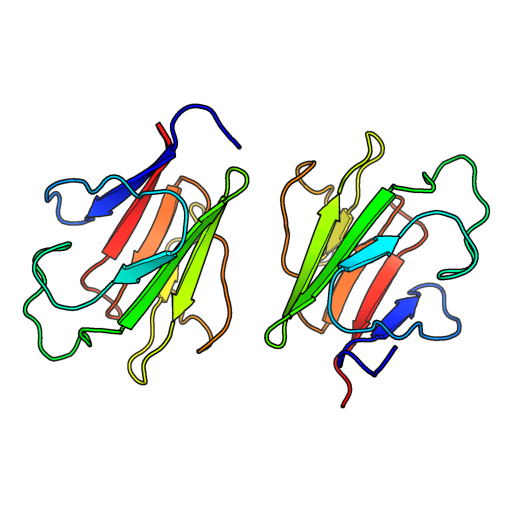ATOM 2942 C CA . ASN B 1 81 ? 6.671 132.116 89.678 1.00 9.55 78 ASN A CA 1
ATOM 2943 C C . ASN B 1 81 ? 6.979 131.578 88.294 1.00 10.42 78 ASN A C 1
ATOM 2944 O O . ASN B 1 81 ? 7.490 130.452 88.197 1.00 13.15 78 ASN A O 1
ATOM 2955 N N . LEU B 1 82 ? 6.707 132.309 87.229 1.00 9.24 79 LEU A N 1
ATOM 2956 C CA . LEU B 1 82 ? 7.005 131.844 85.885 1.00 10.46 79 LEU A CA 1
ATOM 2957 C C . LEU B 1 82 ? 8.192 132.611 85.337 1.00 10.20 79 LEU A C 1
ATOM 2958 O O . LEU B 1 82 ? 8.337 133.821 85.558 1.00 11.19 79 LEU A O 1
ATOM 2974 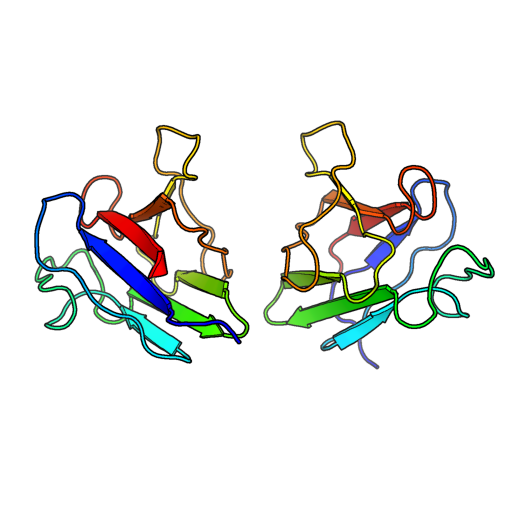N N . TRP B 1 83 ? 9.055 131.896 84.643 1.00 8.55 80 TRP A N 1
ATOM 2975 C CA . TRP B 1 83 ? 10.152 132.536 83.935 1.00 8.65 80 TRP A CA 1
ATOM 2976 C C . TRP B 1 83 ? 9.631 133.221 82.686 1.00 8.38 80 TRP A C 1
ATOM 2977 O O . TRP B 1 83 ? 8.760 132.695 81.981 1.00 9.57 80 TRP A O 1
ATOM 2998 N N . CYS B 1 84 ? 10.198 134.390 82.398 1.00 8.87 81 CYS A N 1
ATOM 2999 C CA . CYS B 1 84 ? 9.968 135.135 81.170 1.00 9.77 81 CYS A CA 1
ATOM 3000 C C . CYS B 1 84 ? 11.324 135.524 80.582 1.00 8.14 81 CYS A C 1
ATOM 3001 O O . CYS B 1 84 ? 12.140 136.142 81.267 1.00 9.31 81 CYS A O 1
ATOM 3009 N N . TYR B 1 85 ? 11.555 135.196 79.311 1.00 8.41 82 TYR A N 1
ATOM 3010 C CA . TYR B 1 85 ? 12.793 135.595 78.644 1.00 8.23 82 TYR A CA 1
ATOM 3011 C C . TYR B 1 85 ? 12.811 137.090 78.362 1.00 9.98 82 TYR A C 1
ATOM 3012 O O . TYR B 1 85 ? 11.788 137.707 78.067 1.00 10.66 82 TYR A O 1
ATOM 3030 N N . LEU B 1 86 ? 13.994 137.678 78.506 1.00 9.62 83 LEU A N 1
ATOM 3031 C CA . LEU B 1 86 ? 14.243 139.097 78.287 1.00 9.94 83 LEU A CA 1
ATOM 3032 C C . LEU B 1 86 ? 15.257 139.220 77.164 1.00 10.32 83 LEU A C 1
ATOM 3033 O O . LEU B 1 86 ? 16.428 138.869 77.338 1.00 11.49 83 LEU A O 1
ATOM 3049 N N . ASN B 1 87 ? 14.806 139.687 76.024 1.00 12.14 84 ASN A N 1
ATOM 3050 C CA . ASN B 1 87 ? 15.713 139.933 74.927 1.00 13.19 84 ASN A CA 1
ATOM 3051 C C . ASN B 1 87 ? 16.357 141.305 75.069 1.00 13.11 84 ASN A C 1
ATOM 3052 O O . ASN B 1 87 ? 15.808 142.204 75.708 1.00 12.65 84 ASN A O 1
ATOM 3063 N N . PRO B 1 88 ? 17.537 141.500 74.481 1.00 15.33 85 PRO A N 1
ATOM 3064 C CA . PRO B 1 88 ? 18.128 142.839 74.485 1.00 15.31 85 PRO A CA 1
ATOM 3065 C C . PRO B 1 88 ? 17.134 143.859 73.955 1.00 12.97 85 PRO A C 1
ATOM 3066 O O . PRO B 1 88 ? 16.467 143.632 72.945 1.00 16.17 85 PRO A O 1
ATOM 3077 N N . GLY B 1 89 ? 17.028 144.977 74.646 1.00 13.12 86 GLY A N 1
ATOM 3078 C CA . GLY B 1 89 ? 16.075 145.995 74.303 1.00 15.35 86 GLY A CA 1
ATOM 3079 C C . GLY B 1 89 ? 14.762 145.920 75.051 1.00 13.89 86 GLY A C 1
ATOM 3080 O O . GLY B 1 89 ? 14.035 146.908 75.083 1.00 15.17 86 GLY A O 1
ATOM 3084 N N . ASP B 1 90 ? 14.434 144.770 75.639 1.00 12.21 87 ASP A N 1
ATOM 3085 C CA . ASP B 1 90 ? 13.264 144.678 76.495 1.00 11.69 87 ASP A CA 1
ATOM 3086 C C . ASP B 1 90 ? 13.549 145.380 77.813 1.00 13.02 87 ASP A C 1
ATOM 3087 O O . ASP B 1 90 ? 14.701 145.598 78.183 1.00 12.48 87 ASP A O 1
ATOM 3096 N N . SER B 1 91 ? 12.488 145.700 78.549 1.00 12.15 88 SER A N 1
ATOM 3097 C CA . SER B 1 91 ? 12.600 146.226 79.900 1.00 10.44 88 SER A CA 1
ATOM 3098 C C . SER B 1 91 ? 11.757 145.392 80.853 1.00 11.20 88 SER A C 1
ATOM 3099 O O . SER B 1 91 ? 10.797 144.732 80.457 1.00 11.17 88 SER A O 1
ATOM 3107 N N . PHE B 1 92 ? 12.110 145.456 82.127 1.00 10.17 89 PHE A N 1
ATOM 3108 C CA . PHE B 1 92 ? 11.261 144.966 83.199 1.00 10.25 89 PHE A CA 1
ATOM 3109 C C . PHE B 1 92 ? 11.271 146.001 84.310 1.00 10.60 89 PHE A C 1
ATOM 3110 O O . PHE B 1 92 ? 12.124 146.899 84.352 1.00 10.78 89 PHE A O 1
ATOM 3127 N N . SER B 1 93 ? 10.341 145.862 85.244 1.00 10.43 90 SER A N 1
ATOM 3128 C CA . SER B 1 93 ? 10.310 146.770 86.376 1.00 11.32 90 SER A CA 1
ATOM 3129 C C . SER B 1 93 ? 9.857 146.051 87.634 1.00 9.93 90 SER A C 1
ATOM 3130 O O . SER B 1 93 ? 9.164 145.032 87.584 1.00 10.64 90 SER A O 1
ATOM 3138 N N . LEU B 1 94 ? 10.227 146.623 88.766 1.00 10.72 91 LEU A N 1
ATOM 3139 C CA . LEU B 1 94 ? 9.890 146.058 90.067 1.00 10.96 91 LEU A CA 1
ATOM 3140 C C . LEU B 1 94 ? 8.710 146.750 90.732 1.00 13.21 91 LEU A C 1
ATOM 3141 O O . LEU B 1 94 ? 8.178 146.214 91.717 1.00 13.25 91 LEU A O 1
ATOM 3157 N N . LEU B 1 95 ? 8.308 147.922 90.236 1.00 11.66 92 LEU A N 1
ATOM 3158 C CA . LEU B 1 95 ? 7.025 148.545 90.524 1.00 12.99 92 LEU A CA 1
ATOM 3159 C C . LEU B 1 95 ? 6.419 148.951 89.194 1.00 13.76 92 LEU A C 1
ATOM 3160 O O . LEU B 1 95 ? 7.087 148.946 88.162 1.00 13.14 92 LEU A O 1
ATOM 3176 N N . VAL B 1 96 ? 5.142 149.325 89.204 1.00 12.62 93 VAL A N 1
ATOM 3177 C CA . VAL B 1 96 ? 4.449 149.526 87.933 1.00 14.77 93 VAL A CA 1
ATOM 3178 C C . VAL B 1 96 ? 5.101 150.620 87.093 1.00 14.46 93 VAL A C 1
ATOM 3179 O O . VAL B 1 96 ? 5.081 150.555 85.859 1.00 16.47 93 VAL A O 1
ATOM 3192 N N . ASP B 1 97 ? 5.670 151.641 87.736 1.00 13.95 94 ASP A N 1
ATOM 3193 C CA . ASP B 1 97 ? 6.194 152.799 87.019 1.00 17.86 94 ASP A CA 1
ATOM 3194 C C . ASP B 1 97 ? 7.520 153.281 87.591 1.00 19.66 94 ASP A C 1
ATOM 3195 O O . ASP B 1 97 ? 7.899 154.436 87.367 1.00 19.89 94 ASP A O 1
ATOM 3204 N N . LYS B 1 98 ? 8.233 152.419 88.307 1.00 15.37 95 LYS A N 1
ATOM 3205 C CA . LYS B 1 98 ? 9.472 152.771 88.977 1.00 16.85 95 LYS A CA 1
ATOM 3206 C C . LYS B 1 98 ? 10.349 151.536 88.982 1.00 11.64 95 LYS A C 1
ATOM 3207 O O . LYS B 1 98 ? 9.861 150.404 88.904 1.00 13.15 95 LYS A O 1
ATOM 3217 N N . TYR B 1 99 ? 11.654 151.768 89.102 1.00 11.83 96 TYR A N 1
ATOM 3218 C CA . TYR B 1 99 ? 12.649 150.707 89.148 1.00 11.57 96 TYR A CA 1
ATOM 3219 C C . TYR B 1 99 ? 12.555 149.871 87.877 1.00 12.30 96 TYR A C 1
ATOM 3220 O O . TYR B 1 99 ? 12.353 148.657 87.894 1.00 12.41 96 TYR A O 1
ATOM 3238 N N . ILE B 1 100 ? 12.710 150.575 86.761 1.00 11.67 97 ILE A N 1
ATOM 3239 C CA . ILE B 1 100 ? 12.606 150.019 85.419 1.00 10.75 97 ILE A CA 1
ATOM 3240 C C . ILE B 1 100 ? 14.018 149.846 84.872 1.00 11.41 97 ILE A C 1
ATOM 3241 O O . ILE B 1 100 ? 14.858 150.743 85.014 1.00 11.84 97 ILE A O 1
ATOM 3257 N N . PHE B 1 101 ? 14.280 148.719 84.213 1.00 10.63 98 PHE A N 1
ATOM 3258 C CA . PHE B 1 101 ? 15.603 148.391 83.696 1.00 11.07 98 PHE A CA 1
ATOM 3259 C C . PHE B 1 101 ? 15.480 147.885 82.272 1.00 12.06 98 PHE A C 1
ATOM 3260 O O . PHE B 1 101 ? 14.675 146.989 81.997 1.00 12.99 98 PHE A O 1
ATOM 3277 N N . ARG B 1 102 ? 16.304 148.417 81.377 1.00 11.35 99 ARG A N 1
ATOM 3278 C CA . ARG B 1 102 ? 16.415 147.904 80.025 1.00 11.49 99 ARG A CA 1
ATOM 3279 C C . ARG B 1 102 ? 17.569 146.909 79.945 1.00 11.02 99 ARG A C 1
ATOM 3280 O O . ARG B 1 102 ? 18.585 147.053 80.628 1.00 12.18 99 ARG A O 1
ATOM 3293 N N . ILE B 1 103 ? 17.413 145.907 79.107 1.00 10.57 100 ILE A N 1
ATOM 3294 C CA . ILE B 1 103 ? 18.431 144.878 78.933 1.00 11.20 100 ILE A CA 1
ATOM 3295 C C . ILE B 1 103 ? 19.381 145.275 77.813 1.00 11.97 100 ILE A C 1
ATOM 3296 O O . ILE B 1 103 ? 18.947 145.543 76.684 1.00 13.34 100 ILE A O 1
ATOM 3312 N N . LEU B 1 104 ? 20.672 145.237 78.107 1.00 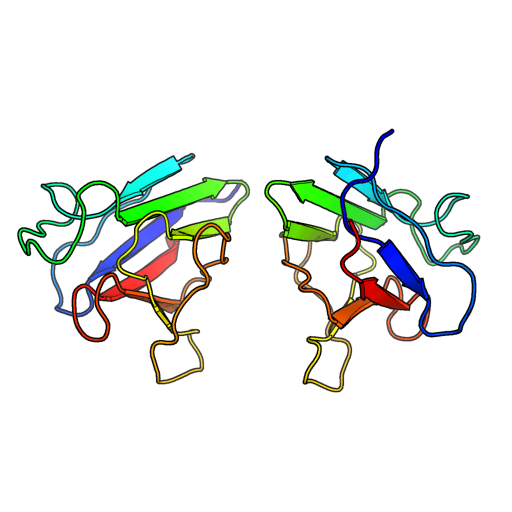12.23 101 LEU A N 1
ATOM 3313 C CA . LEU B 1 104 ? 21.719 145.424 77.112 1.00 12.78 101 LEU A CA 1
ATOM 3314 C C . LEU B 1 104 ? 22.493 144.127 76.948 1.00 13.52 101 LEU A C 1
ATOM 3315 O O . LEU B 1 104 ? 22.619 143.338 77.884 1.00 13.84 101 LEU A O 1
ATOM 3331 N N . SER B 1 105 ? 23.046 143.909 75.761 1.00 17.94 102 SER A N 1
ATOM 3332 C CA . SER B 1 105 ? 23.973 142.807 75.559 1.00 19.18 102 SER A CA 1
ATOM 3333 C C . SER B 1 105 ? 25.280 143.365 75.023 1.00 29.84 102 SER A C 1
ATOM 3334 O O . SER B 1 105 ? 25.273 144.214 74.126 1.00 29.36 102 SER A O 1
ATOM 3342 N N . ILE B 1 106 ? 26.389 142.889 75.580 1.00 28.12 103 ILE A N 1
ATOM 3343 C CA . ILE B 1 106 ? 27.716 143.399 75.263 1.00 42.55 103 ILE A CA 1
ATOM 3344 C C . ILE B 1 106 ? 28.504 142.272 74.636 1.00 28.80 103 ILE A C 1
ATOM 3345 O O . ILE B 1 106 ? 28.590 141.202 75.232 1.00 25.43 103 ILE A O 1
#

CATH classification: 2.60.200.20

Radius of gyration: 18.65 Å; Cα contacts (8 Å, |Δi|>4): 550; chains: 2; bounding box: 37×50×45 Å

Sequence (209 aa):
TMSGGFELQPRDGGPRVALAPGETVIGRRGPLLGITTDKRVSRRHAILEVAGGQLRIKPIHTNPCFYQSSEEKSQLLPLKPPNLWCYLNPGDSFSLLVDKYIFRILSSIPTMSGGFELQPRDDGGGPRRVALAPGETVIGRGPLLGITDKRVSRRHAILEVAGGQLRIKPIHTNPCFYQSSSEKSSQLLPLKPNLWCYLNPGDSFSLLVDKYIFRILSI

InterPro domains:
  IPR008984 SMAD/FHA domain superfamily [SSF49879] (5-105)
  IPR019406 Aprataxin and PNK-like factor, PBZ domain [PF10283] (376-401)
  IPR019406 Aprataxin and PNK-like factor, PBZ domain [PF10283] (418-442)
  IPR039253 Aprataxin and PNK-like factor [PTHR21315] (1-511)
  IPR041388 PNK, FHA domain [PF17913] (17-64)

GO terms:
  GO:0090734 site of DNA damage (C, IDA)
  GO:0006281 DNA repair (P, IDA)
  GO:0071168 protein localization to chromatin (P, IDA)
  GO:0035861 site of double-strand break (C, IDA)
  GO:0006303 double-strand break repair via nonhomologous end joining (P, IGI)
  GO:0000166 nucleotide binding (F, IDA)
  GO:0072572 poly-ADP-D-ribose binding (F, IDA)
  GO:0005634 nucleus (C, IDA)
  GO:0003906 DNA-(apurinic or apyrimidinic site) endonuclease activity (F, IDA)
  GO:0008408 3'-5' exonuclease activity (F, IDA)
  GO:0042393 histone binding (F, IDA)
  GO:0004520 DNA endonuclease activity (F, IDA)
  GO:0140861 DNA repair-dependent chromatin remodeling (P, IDA)
  GO:0006974 DNA damage response (P, IDA)
  GO:0140713 histone chaperone activity (F, IDA)
  GO:0160002 ADP-D-ribose modification-dependent protein binding (F, IDA)
  GO:0005634 nucleus (C, EXP)
  GO:0005694 chromosome (C, EXP)
  GO:0006302 double-strand break repair (P, IMP)
  GO:0006303 double-strand break repair via nonhomologous end joining (P, IMP)

Organism: Homo sapiens (NCBI:txid9606)